Protein AF-A0AA37WGE6-F1 (afdb_monomer)

Organism: NCBI:txid1099794

Mean predicted aligned error: 10.12 Å

Secondary structure (DSSP, 8-state):
--HHHHHHHHHHHHHHSSTTTTTT-EE-SSEEEEEETTEEEEEEEE----TTS-TT--EEEEEEEEEEHHHHHHHHHHH-----EEEEEEGGGTTT--S-PEEEE--SSHHHHHHHHHHHHHHIIIIIHHHHHHHS-HHHHGGGTTSTTB-HHHHHHHHHHHT-HHHHHHHHHHHHHTS-THHHHHHHHHHHHHHTT--HHHHHTTS-TTTSHHHHHHHHHHHHTT---

Nearest PDB structures (foldseek):
  8uej-assembly1_IN  TM=3.419E-01  e=7.875E+00  Caulobacter phage phiCb5

pLDDT: mean 76.41, std 16.58, range [38.44, 97.62]

Foldseek 3Di:
DDLLVLQQVLQVCLCVVACLVVVPWDDDSFWIWDDDPQKIKIWGWDWDDDVPDDPQWRKIWIKIWMFGNLLQVVCCVQPVDNDGTQFMDALQQRQNAADDTDIQGCDNDPVSVVVSSVVSSVSCRPPRVVSCVQRVDLVNSLVSLVGNRGDLLSNLSVCLVVVVVVSNVSNVVVVVVVDDPVLVVLLVVLLVCVVVVHDPVVSVVPDDPDDCVSSVSNVVSCVSSVDND

Radius of gyration: 20.51 Å; Cα contacts (8 Å, |Δi|>4): 318; chains: 1; bounding box: 46×39×55 Å

Structure (mmCIF, N/CA/C/O backbone):
data_AF-A0AA37WGE6-F1
#
_entry.id   AF-A0AA37WGE6-F1
#
loop_
_atom_site.group_PDB
_atom_site.id
_atom_site.type_symbol
_atom_site.label_atom_id
_atom_site.label_alt_id
_atom_site.label_comp_id
_atom_site.label_asym_id
_atom_site.label_entity_id
_atom_site.label_seq_id
_atom_site.pdbx_PDB_ins_code
_atom_site.Cartn_x
_atom_site.Cartn_y
_atom_site.Cartn_z
_atom_site.occupancy
_atom_site.B_iso_or_equiv
_atom_site.auth_seq_id
_atom_site.auth_comp_id
_atom_site.auth_asym_id
_atom_site.auth_atom_id
_atom_site.pdbx_PDB_model_num
ATOM 1 N N . MET A 1 1 ? -4.684 -0.032 31.938 1.00 59.03 1 MET A N 1
ATOM 2 C CA . MET A 1 1 ? -4.499 -1.116 30.942 1.00 59.03 1 MET A CA 1
ATOM 3 C C . MET A 1 1 ? -3.147 -0.938 30.266 1.00 59.03 1 MET A C 1
ATOM 5 O O . MET A 1 1 ? -2.759 0.199 30.017 1.00 59.03 1 MET A O 1
ATOM 9 N N . ASN A 1 2 ? -2.416 -2.016 29.983 1.00 70.69 2 ASN A N 1
ATOM 10 C CA . ASN A 1 2 ? -1.123 -1.920 29.302 1.00 70.69 2 ASN A CA 1
ATOM 11 C C . ASN A 1 2 ? -1.323 -1.455 27.843 1.00 70.69 2 ASN A C 1
ATOM 13 O O . ASN A 1 2 ? -2.162 -2.001 27.127 1.00 70.69 2 ASN A O 1
ATOM 17 N N . LYS A 1 3 ? -0.531 -0.484 27.368 1.00 71.12 3 LYS A N 1
ATOM 18 C CA . LYS A 1 3 ? -0.613 0.064 25.994 1.00 71.12 3 LYS A CA 1
ATOM 19 C C . LYS A 1 3 ? -0.519 -1.032 24.923 1.00 71.12 3 LYS A C 1
ATOM 21 O O . LYS A 1 3 ? -1.214 -0.999 23.908 1.00 71.12 3 LYS A O 1
ATOM 26 N N . LYS A 1 4 ? 0.316 -2.046 25.171 1.00 76.19 4 LYS A N 1
ATOM 27 C CA . LYS A 1 4 ? 0.464 -3.209 24.287 1.00 76.19 4 LYS A CA 1
ATOM 28 C C . LYS A 1 4 ? -0.806 -4.062 24.243 1.00 76.19 4 LYS A C 1
ATOM 30 O O . LYS A 1 4 ? -1.193 -4.498 23.164 1.00 76.19 4 LYS A O 1
ATOM 35 N N . GLU A 1 5 ? -1.452 -4.267 25.388 1.00 79.50 5 GLU A N 1
ATOM 36 C CA . GLU A 1 5 ? -2.698 -5.035 25.493 1.00 79.50 5 GLU A CA 1
ATOM 37 C C . GLU A 1 5 ? -3.855 -4.314 24.805 1.00 79.50 5 GLU A C 1
ATOM 39 O O . GLU A 1 5 ? -4.606 -4.951 24.077 1.00 79.50 5 GLU A O 1
ATOM 44 N N . ILE A 1 6 ? -3.964 -2.988 24.954 1.00 81.19 6 ILE A N 1
ATOM 45 C CA . ILE A 1 6 ? -4.993 -2.187 24.268 1.00 81.19 6 ILE A CA 1
ATOM 46 C C . ILE A 1 6 ? -4.851 -2.309 22.753 1.00 81.19 6 ILE A C 1
ATOM 48 O O . ILE A 1 6 ? -5.844 -2.536 22.061 1.00 81.19 6 ILE A O 1
ATOM 52 N N . ARG A 1 7 ? -3.622 -2.200 22.233 1.00 83.56 7 ARG A N 1
ATOM 53 C CA . ARG A 1 7 ? -3.361 -2.379 20.801 1.00 83.56 7 ARG A CA 1
ATOM 54 C C . ARG A 1 7 ? -3.731 -3.785 20.341 1.00 83.56 7 ARG A C 1
ATOM 56 O O . ARG A 1 7 ? -4.412 -3.930 19.335 1.00 83.56 7 ARG A O 1
ATOM 63 N N . GLU A 1 8 ? -3.276 -4.818 21.048 1.00 87.75 8 GLU A N 1
ATOM 64 C CA . GLU A 1 8 ? -3.571 -6.206 20.674 1.00 87.75 8 GLU A CA 1
ATOM 65 C C . GLU A 1 8 ? -5.082 -6.500 20.742 1.00 87.75 8 GLU A C 1
ATOM 67 O O . GLU A 1 8 ? -5.597 -7.159 19.840 1.00 87.75 8 GLU A O 1
ATOM 72 N N . LYS A 1 9 ? -5.802 -5.942 21.727 1.00 89.19 9 LYS A N 1
ATOM 73 C CA . LYS A 1 9 ? -7.272 -5.991 21.815 1.00 89.19 9 LYS A CA 1
ATOM 74 C C . LYS A 1 9 ? -7.923 -5.304 20.611 1.00 89.19 9 LYS A C 1
ATOM 76 O O . LYS A 1 9 ? -8.770 -5.907 19.964 1.00 89.19 9 LYS A O 1
ATOM 81 N N . ALA A 1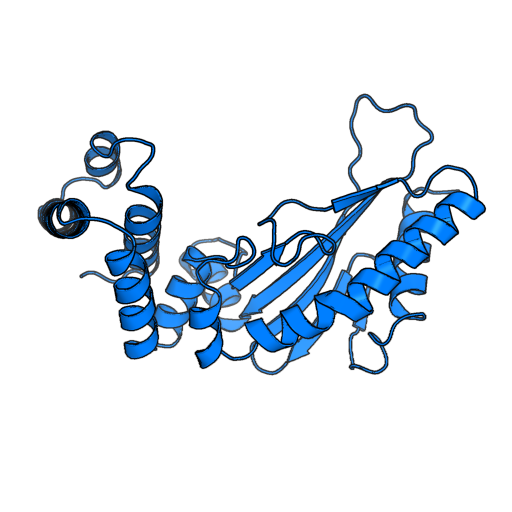 10 ? -7.483 -4.091 20.272 1.00 90.50 10 ALA A N 1
ATOM 82 C CA . ALA A 1 10 ? -8.022 -3.318 19.152 1.00 90.50 10 ALA A CA 1
ATOM 83 C C . ALA A 1 10 ? -7.840 -4.041 17.812 1.00 90.50 10 ALA A C 1
ATOM 85 O O . ALA A 1 10 ? -8.787 -4.165 17.044 1.00 90.50 10 ALA A O 1
ATOM 86 N N . ILE A 1 11 ? -6.637 -4.561 17.546 1.00 93.00 11 ILE A N 1
ATOM 87 C CA . ILE A 1 11 ? -6.341 -5.293 16.306 1.00 93.00 11 ILE A CA 1
ATOM 88 C C . ILE A 1 11 ? -7.208 -6.552 16.196 1.00 93.00 11 ILE A C 1
ATOM 90 O O . ILE A 1 11 ? -7.719 -6.838 15.116 1.00 93.00 11 ILE A O 1
ATOM 94 N N . ARG A 1 12 ? -7.388 -7.297 17.297 1.00 94.19 12 ARG A N 1
ATOM 95 C CA . ARG A 1 12 ? -8.258 -8.481 17.311 1.00 94.19 12 ARG A CA 1
ATOM 96 C C . ARG A 1 12 ? -9.711 -8.125 17.035 1.00 94.19 12 ARG A C 1
ATOM 98 O O . ARG A 1 12 ? -10.282 -8.712 16.132 1.00 94.19 12 ARG A O 1
ATOM 105 N N . GLN A 1 13 ? -10.261 -7.125 17.721 1.00 94.62 13 GLN A N 1
ATOM 106 C CA . GLN A 1 13 ? -11.643 -6.694 17.489 1.00 94.62 13 GLN A CA 1
ATOM 107 C C . GLN A 1 13 ? -11.861 -6.201 16.059 1.00 94.62 13 GLN A C 1
ATOM 109 O O . GLN A 1 13 ? -12.846 -6.563 15.433 1.00 94.62 13 GLN A O 1
ATOM 114 N N . ILE A 1 14 ? -10.922 -5.435 15.495 1.00 95.38 14 ILE A N 1
ATOM 115 C CA . ILE A 1 14 ? -10.989 -5.043 14.080 1.00 95.38 14 ILE A CA 1
ATOM 116 C C . ILE A 1 14 ? -11.015 -6.280 13.179 1.00 95.38 14 ILE A C 1
ATOM 118 O O . ILE A 1 14 ? -11.794 -6.321 12.238 1.00 95.38 14 ILE A O 1
ATOM 122 N N . PHE A 1 15 ? -10.175 -7.280 13.445 1.00 97.00 15 PHE A N 1
ATOM 123 C CA . PHE A 1 15 ? -10.112 -8.494 12.634 1.00 97.00 15 PHE A CA 1
ATOM 124 C C . PHE A 1 15 ? -11.372 -9.366 12.732 1.00 97.00 15 PHE A C 1
ATOM 126 O O . PHE A 1 15 ? -11.807 -9.898 11.717 1.00 97.00 15 PHE A O 1
ATOM 133 N N . GLU A 1 16 ? -11.920 -9.517 13.937 1.00 95.69 16 GLU A N 1
ATOM 134 C CA . GLU A 1 16 ? -13.057 -10.394 14.243 1.00 95.69 16 GLU A CA 1
ATOM 135 C C . GLU A 1 16 ? -14.408 -9.753 13.891 1.00 95.69 16 GLU A C 1
ATOM 137 O O . GLU A 1 16 ? -15.353 -10.458 13.560 1.00 95.69 16 GLU A O 1
ATOM 142 N N . GLU A 1 17 ? -14.509 -8.422 13.948 1.00 96.50 17 GLU A N 1
ATOM 143 C CA . GLU A 1 17 ? -15.763 -7.679 13.747 1.00 96.50 17 GLU A CA 1
ATOM 144 C C . GLU A 1 17 ? -15.833 -6.962 12.383 1.00 96.50 17 GLU A C 1
ATOM 146 O O . GLU A 1 17 ? -16.620 -6.030 12.209 1.00 96.50 17 GLU A O 1
ATOM 151 N N . THR A 1 18 ? -14.989 -7.359 11.429 1.00 96.12 18 THR A N 1
ATOM 152 C CA . THR A 1 18 ? -15.050 -6.949 10.013 1.00 96.12 18 THR A CA 1
ATOM 153 C C . THR A 1 18 ? -15.012 -8.185 9.120 1.00 96.12 18 THR A C 1
ATOM 155 O O . THR A 1 18 ? -14.652 -9.276 9.564 1.00 96.12 18 THR A O 1
ATOM 158 N N . ALA A 1 19 ? -15.269 -8.017 7.827 1.00 95.56 19 ALA A N 1
ATOM 159 C CA . ALA A 1 19 ? -15.200 -9.087 6.837 1.00 95.56 19 ALA A CA 1
ATOM 160 C C . ALA A 1 19 ? -13.759 -9.563 6.532 1.00 95.56 19 ALA A C 1
ATOM 162 O O . ALA A 1 19 ? -13.545 -10.353 5.611 1.00 95.56 19 ALA A O 1
ATOM 163 N N . LEU A 1 20 ? -12.730 -9.104 7.262 1.00 95.88 20 LEU A N 1
ATOM 164 C CA . LEU A 1 20 ? -11.325 -9.460 7.008 1.00 95.88 20 LEU A CA 1
ATOM 165 C C . LEU A 1 20 ? -11.085 -10.972 7.121 1.00 95.88 20 LEU A C 1
ATOM 167 O O . LEU A 1 20 ? -10.427 -11.556 6.256 1.00 95.88 20 LEU A O 1
ATOM 171 N N . GLN A 1 21 ? -11.614 -11.620 8.160 1.00 96.00 21 GLN A N 1
ATOM 172 C CA . GLN A 1 21 ? -11.452 -13.064 8.341 1.00 96.00 21 GLN A CA 1
ATOM 173 C C . GLN A 1 21 ? -12.151 -13.859 7.230 1.00 96.00 21 GLN A C 1
ATOM 175 O O . GLN A 1 21 ? -11.548 -14.768 6.660 1.00 96.00 21 GLN A O 1
ATOM 180 N N . GLU A 1 22 ? -13.386 -13.487 6.893 1.00 96.06 22 GLU A N 1
ATOM 181 C CA . GLU A 1 22 ? -14.187 -14.106 5.827 1.00 96.06 22 GLU A CA 1
ATOM 182 C C . GLU A 1 22 ? -13.500 -13.974 4.463 1.00 96.06 22 GLU A C 1
ATOM 184 O O . GLU A 1 22 ? -13.463 -14.915 3.673 1.00 96.06 22 GLU A O 1
ATOM 189 N N . ASN A 1 23 ? -12.833 -12.842 4.233 1.00 95.06 23 ASN A N 1
ATOM 190 C CA . ASN A 1 23 ? -12.018 -12.600 3.049 1.00 95.06 23 ASN A CA 1
ATOM 191 C C . ASN A 1 23 ? -10.634 -13.270 3.105 1.00 95.06 23 ASN A C 1
ATOM 193 O O . ASN A 1 23 ? -9.802 -13.021 2.231 1.00 95.06 23 ASN A O 1
ATOM 197 N N . GLY A 1 24 ? -10.349 -14.126 4.089 1.00 96.00 24 GLY A N 1
ATOM 198 C CA . GLY A 1 24 ? -9.126 -14.931 4.160 1.00 96.00 24 GLY A CA 1
ATOM 199 C C . GLY A 1 24 ? -7.884 -14.181 4.647 1.00 96.00 24 GLY A C 1
ATOM 200 O O . GLY A 1 24 ? -6.758 -14.632 4.405 1.00 96.00 24 GLY A O 1
ATOM 201 N N . PHE A 1 25 ? -8.046 -13.037 5.317 1.00 97.62 25 PHE A N 1
ATOM 202 C CA . PHE A 1 25 ? -6.932 -12.368 5.985 1.00 97.62 25 PHE A CA 1
ATOM 203 C C . PHE A 1 25 ? -6.503 -13.138 7.238 1.00 97.62 25 PHE A C 1
ATOM 205 O O . PHE A 1 25 ? -7.267 -13.860 7.872 1.00 97.62 25 PHE A O 1
ATOM 212 N N . ARG A 1 26 ? -5.239 -12.960 7.616 1.00 97.44 26 ARG A N 1
ATOM 213 C CA . ARG A 1 26 ? -4.637 -13.492 8.838 1.00 97.44 26 ARG A CA 1
ATOM 214 C C . ARG A 1 26 ? -4.265 -12.347 9.762 1.00 97.44 26 ARG A C 1
ATOM 216 O O . ARG A 1 26 ? -3.733 -11.334 9.312 1.00 97.44 26 ARG A O 1
ATOM 223 N N . CYS A 1 27 ? -4.474 -12.545 11.055 1.00 96.06 27 CYS A N 1
ATOM 224 C CA . CYS A 1 27 ? -4.177 -11.556 12.081 1.00 96.06 27 CYS A CA 1
ATOM 225 C C . CYS A 1 27 ? -2.900 -11.901 12.856 1.00 96.06 27 CYS A C 1
ATOM 227 O O . CYS A 1 27 ? -2.629 -13.056 13.189 1.00 96.06 27 CYS A O 1
ATOM 229 N N . THR A 1 28 ? -2.101 -10.882 13.156 1.00 92.88 28 THR A N 1
ATOM 230 C CA . THR A 1 28 ? -0.955 -10.941 14.067 1.00 92.88 28 THR A CA 1
ATOM 231 C C . THR A 1 28 ? -1.056 -9.815 15.086 1.00 92.88 28 THR A C 1
ATOM 233 O O . THR A 1 28 ? -1.869 -8.906 14.968 1.00 92.88 28 THR A O 1
ATOM 236 N N . LYS A 1 29 ? -0.136 -9.796 16.053 1.00 86.50 29 LYS A N 1
ATOM 237 C CA . LYS A 1 29 ? -0.059 -8.736 17.069 1.00 86.50 29 LYS A CA 1
ATOM 238 C C . LYS A 1 29 ? 0.212 -7.325 16.521 1.00 86.50 29 LYS A C 1
ATOM 240 O O . LYS A 1 29 ? 0.123 -6.366 17.284 1.00 86.50 29 LYS A O 1
ATOM 245 N N . LYS A 1 30 ? 0.643 -7.192 15.260 1.00 87.56 30 LYS A N 1
ATOM 246 C CA . LYS A 1 30 ? 1.055 -5.907 14.657 1.00 87.56 30 LYS A CA 1
ATOM 247 C C . LYS A 1 30 ? 0.427 -5.626 13.292 1.00 87.56 30 LYS A C 1
ATOM 249 O O . LYS A 1 30 ? 0.565 -4.519 12.781 1.00 87.56 30 LYS A O 1
ATOM 254 N N . SER A 1 31 ? -0.202 -6.614 12.670 1.00 92.25 31 SER A N 1
ATOM 255 C CA . SER A 1 31 ? -0.724 -6.484 11.313 1.00 92.25 31 SER A CA 1
ATOM 256 C C . SER A 1 31 ? -1.817 -7.498 11.031 1.00 92.25 31 SER A C 1
ATOM 258 O O . SER A 1 31 ? -1.803 -8.602 11.579 1.00 92.25 31 SER A O 1
ATOM 260 N N . ILE A 1 32 ? -2.707 -7.131 10.118 1.00 96.81 32 ILE A N 1
ATOM 261 C CA . ILE A 1 32 ? -3.645 -8.034 9.456 1.00 96.81 32 ILE A CA 1
ATOM 262 C C . ILE A 1 32 ? -3.229 -8.095 7.988 1.00 96.81 32 ILE A C 1
ATOM 264 O O . ILE A 1 32 ? -2.921 -7.061 7.398 1.00 96.81 32 ILE A O 1
ATOM 268 N N . TYR A 1 33 ? -3.132 -9.282 7.398 1.00 96.81 33 TYR A N 1
ATOM 269 C CA . TYR A 1 33 ? -2.596 -9.423 6.044 1.00 96.81 33 TYR A CA 1
ATOM 270 C C . TYR A 1 33 ? -3.172 -10.615 5.286 1.00 96.81 33 TYR A C 1
ATOM 272 O O . TYR A 1 33 ? -3.543 -11.625 5.878 1.00 96.81 33 TYR A O 1
ATOM 280 N N . LYS A 1 34 ? -3.168 -10.522 3.958 1.00 96.75 34 LYS A N 1
ATOM 281 C CA . LYS A 1 34 ? -3.543 -11.594 3.029 1.00 96.75 34 LYS A CA 1
ATOM 282 C C . LYS A 1 34 ? -2.526 -11.644 1.895 1.00 96.75 34 LYS A C 1
ATOM 284 O O . LYS A 1 34 ? -1.976 -10.615 1.508 1.00 96.75 34 LYS A O 1
ATOM 289 N N . LYS A 1 35 ? -2.250 -12.840 1.382 1.00 95.19 35 LYS A N 1
ATOM 290 C CA . LYS A 1 35 ? -1.504 -13.019 0.130 1.00 95.19 35 LYS A CA 1
ATOM 291 C C . LYS A 1 35 ? -2.486 -13.387 -0.976 1.00 95.19 35 LYS A C 1
ATOM 293 O O . LYS A 1 35 ? -3.327 -14.255 -0.753 1.00 95.19 35 LYS A O 1
ATOM 298 N N . VAL A 1 36 ? -2.374 -12.730 -2.123 1.00 93.75 36 VAL A N 1
ATOM 299 C CA . VAL A 1 36 ? -3.189 -12.959 -3.321 1.00 93.75 36 VAL A CA 1
ATOM 300 C C . VAL A 1 36 ? -2.235 -12.991 -4.509 1.00 93.75 36 VAL A C 1
ATOM 302 O O . VAL A 1 36 ? -1.682 -11.957 -4.871 1.00 93.75 36 VAL A O 1
ATOM 305 N N . GLY A 1 37 ? -1.981 -14.182 -5.058 1.00 92.81 37 GLY A N 1
ATOM 306 C CA . GLY A 1 37 ? -0.913 -14.370 -6.046 1.00 92.81 37 GLY A CA 1
ATOM 307 C C . GLY A 1 37 ? 0.429 -13.838 -5.526 1.00 92.81 37 GLY A C 1
ATOM 308 O O . GLY A 1 37 ? 0.835 -14.158 -4.403 1.00 92.81 37 GLY A O 1
ATOM 309 N N . ASP A 1 38 ? 1.067 -12.973 -6.313 1.00 93.56 38 ASP A N 1
ATOM 310 C CA . ASP A 1 38 ? 2.337 -12.319 -5.974 1.00 93.56 38 ASP A CA 1
ATOM 311 C C . ASP A 1 38 ? 2.189 -11.067 -5.094 1.00 93.56 38 ASP A C 1
ATOM 313 O O . ASP A 1 38 ? 3.184 -10.480 -4.645 1.00 93.56 38 ASP A O 1
ATOM 317 N N . PHE A 1 39 ? 0.954 -10.670 -4.786 1.00 93.88 39 PHE A N 1
ATOM 318 C CA . PHE A 1 39 ? 0.659 -9.508 -3.964 1.00 93.88 39 PHE A CA 1
ATOM 319 C C . PHE A 1 39 ? 0.446 -9.883 -2.500 1.00 93.88 39 PHE A C 1
ATOM 321 O O . PHE A 1 39 ? -0.172 -10.886 -2.132 1.00 93.88 39 PHE A O 1
ATOM 328 N N . LYS A 1 40 ? 0.926 -9.004 -1.628 1.00 95.25 40 LYS A N 1
ATOM 329 C CA . LYS A 1 40 ? 0.627 -8.994 -0.204 1.00 95.25 40 LYS A CA 1
ATOM 330 C C . LYS A 1 40 ? -0.173 -7.743 0.127 1.00 95.25 40 LYS A C 1
ATOM 332 O O . LYS A 1 40 ? 0.308 -6.624 -0.042 1.00 95.25 40 LYS A O 1
ATOM 337 N N . LEU A 1 41 ? -1.362 -7.970 0.666 1.00 95.75 41 LEU A N 1
ATOM 338 C CA . LEU A 1 41 ? -2.275 -6.965 1.194 1.00 95.75 41 LEU A CA 1
ATOM 339 C C . LEU A 1 41 ? -2.054 -6.879 2.694 1.00 95.75 41 LEU A C 1
ATOM 341 O O . LEU A 1 41 ? -1.969 -7.915 3.361 1.00 95.75 41 LEU A O 1
ATOM 345 N N . SER A 1 42 ? -1.939 -5.677 3.246 1.00 94.81 42 SER A N 1
ATOM 346 C CA . SER A 1 42 ? -1.787 -5.532 4.691 1.00 94.81 42 SER A CA 1
ATOM 347 C C . SER A 1 42 ? -2.419 -4.275 5.263 1.00 94.81 42 SER A C 1
ATOM 349 O O . SER A 1 42 ? -2.340 -3.201 4.671 1.00 94.81 42 SER A O 1
ATOM 351 N N . LEU A 1 43 ? -2.991 -4.432 6.453 1.00 93.81 43 LEU A N 1
ATOM 352 C CA . LEU A 1 43 ? -3.260 -3.383 7.423 1.00 93.81 43 LEU A CA 1
ATOM 353 C C . LEU A 1 43 ? -2.166 -3.455 8.487 1.00 93.81 43 LEU A C 1
ATOM 355 O O . LEU A 1 43 ? -2.034 -4.457 9.195 1.00 93.81 43 LEU A O 1
ATOM 359 N N . ASN A 1 44 ? -1.349 -2.413 8.574 1.00 91.00 44 ASN A N 1
ATOM 360 C CA . ASN A 1 44 ? -0.238 -2.336 9.514 1.00 91.00 44 ASN A CA 1
ATOM 361 C C . ASN A 1 44 ? -0.591 -1.392 10.660 1.00 91.00 44 ASN A C 1
ATOM 363 O O . ASN A 1 44 ? -1.089 -0.290 10.421 1.00 91.00 44 ASN A O 1
ATOM 367 N N . PHE A 1 45 ? -0.298 -1.835 11.884 1.00 87.69 45 PHE A N 1
ATOM 368 C CA . PHE A 1 45 ? -0.628 -1.114 13.104 1.00 87.69 45 PHE A CA 1
ATOM 369 C C . PHE A 1 45 ? 0.641 -0.638 13.811 1.00 87.69 45 PHE A C 1
ATOM 371 O O . PHE A 1 45 ? 1.442 -1.438 14.308 1.00 87.69 45 PHE A O 1
ATOM 378 N N . GLY A 1 46 ? 0.818 0.678 13.843 1.00 79.69 46 GLY A N 1
ATOM 379 C CA . GLY A 1 46 ? 1.876 1.355 14.582 1.00 79.69 46 GLY A CA 1
ATOM 380 C C . GLY A 1 46 ? 1.419 1.779 15.977 1.00 79.69 46 GLY A C 1
ATOM 381 O O . GLY A 1 46 ? 0.240 1.720 16.334 1.00 79.69 46 GLY A O 1
ATOM 382 N N . SER A 1 47 ? 2.384 2.204 16.782 1.00 65.31 47 SER A N 1
ATOM 383 C CA . SER A 1 47 ? 2.138 2.898 18.043 1.00 65.31 47 SER A CA 1
ATOM 384 C C . SER A 1 47 ? 3.107 4.070 18.118 1.00 65.31 47 SER A C 1
ATOM 386 O O . SER A 1 47 ? 4.302 3.845 18.311 1.00 65.31 47 SER A O 1
ATOM 388 N N . ALA A 1 48 ? 2.610 5.297 17.971 1.00 51.25 48 ALA A N 1
ATOM 389 C CA . ALA A 1 48 ? 3.416 6.494 18.176 1.00 51.25 48 ALA A CA 1
ATOM 390 C C . ALA A 1 48 ? 3.481 6.845 19.667 1.00 51.25 48 ALA A C 1
ATOM 392 O O . ALA A 1 48 ? 2.480 7.226 20.282 1.00 51.25 48 ALA A O 1
ATOM 393 N N . ILE A 1 49 ? 4.681 6.749 20.238 1.00 47.59 49 ILE A N 1
ATOM 394 C CA . ILE A 1 49 ? 5.026 7.369 21.518 1.00 47.59 49 ILE A CA 1
ATOM 395 C C . ILE A 1 49 ? 5.638 8.725 21.165 1.00 47.59 49 ILE A C 1
ATOM 397 O O . ILE A 1 49 ? 6.777 8.784 20.713 1.00 47.59 49 ILE A O 1
ATOM 401 N N . SER A 1 50 ? 4.883 9.814 21.320 1.00 39.91 50 SER A N 1
ATOM 402 C CA . SER A 1 50 ? 5.505 11.142 21.315 1.00 39.91 50 SER A CA 1
ATOM 403 C C . SER A 1 50 ? 6.187 11.349 22.675 1.00 39.91 50 SER A C 1
ATOM 405 O O . SER A 1 50 ? 5.518 11.138 23.690 1.00 39.91 50 SER A O 1
ATOM 407 N N . PRO A 1 51 ? 7.469 11.758 22.724 1.00 38.44 51 PRO A N 1
ATOM 408 C CA . PRO A 1 51 ? 8.204 11.993 23.972 1.00 38.44 51 PRO A CA 1
ATOM 409 C C . PRO A 1 51 ? 7.567 13.046 24.891 1.00 38.44 51 PRO A C 1
ATOM 411 O O . PRO A 1 51 ? 7.795 13.019 26.092 1.00 38.44 51 PRO A O 1
ATOM 414 N N . ASN A 1 52 ? 6.739 13.941 24.338 1.00 43.78 52 ASN A N 1
ATOM 415 C CA . ASN A 1 52 ? 6.141 15.077 25.050 1.00 43.78 52 ASN A CA 1
ATOM 416 C C . ASN A 1 52 ? 4.655 14.866 25.407 1.00 43.78 52 ASN A C 1
ATOM 418 O O . ASN A 1 52 ? 3.924 15.838 25.596 1.00 43.78 52 ASN A O 1
ATOM 422 N N . ARG A 1 53 ? 4.151 13.624 25.426 1.00 50.84 53 ARG A N 1
ATOM 423 C CA . ARG A 1 53 ? 2.727 13.346 25.695 1.00 50.84 53 ARG A CA 1
ATOM 424 C C . ARG A 1 53 ? 2.455 13.074 27.174 1.00 50.84 53 ARG A C 1
ATOM 426 O O . ARG A 1 53 ? 3.141 12.262 27.783 1.00 50.84 53 ARG A O 1
ATOM 433 N N . LEU A 1 54 ? 1.378 13.684 27.686 1.00 53.28 54 LEU A N 1
ATOM 434 C CA . LEU A 1 54 ? 0.710 13.300 28.936 1.00 53.28 54 LEU A CA 1
ATOM 435 C C . LEU A 1 54 ? 0.530 11.771 28.963 1.00 53.28 54 LEU A C 1
ATOM 437 O O . LEU A 1 54 ? 0.066 11.185 27.982 1.00 53.28 54 LEU A O 1
ATOM 441 N N . GLU A 1 55 ? 0.938 11.129 30.057 1.00 53.62 55 GLU A N 1
ATOM 442 C CA . GLU A 1 55 ? 1.279 9.698 30.130 1.00 53.62 55 GLU A CA 1
ATOM 443 C C . GLU A 1 55 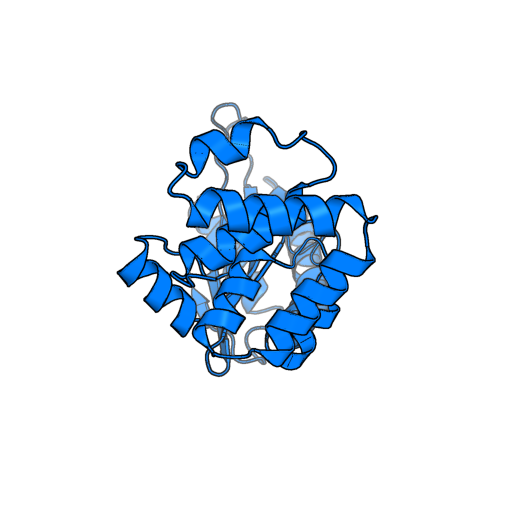? 0.139 8.707 29.794 1.00 53.62 55 GLU A C 1
ATOM 445 O O . GLU A 1 55 ? 0.390 7.513 29.586 1.00 53.62 55 GLU A O 1
ATOM 450 N N . GLU A 1 56 ? -1.094 9.180 29.626 1.00 56.66 56 GLU A N 1
ATOM 451 C CA . GLU A 1 56 ? -2.312 8.364 29.683 1.00 56.66 56 GLU A CA 1
ATOM 452 C C . GLU A 1 56 ? -2.966 8.042 28.328 1.00 56.66 56 GLU A C 1
ATOM 454 O O . GLU A 1 56 ? -3.898 7.244 28.268 1.00 56.66 56 GLU A O 1
ATOM 459 N N . VAL A 1 57 ? -2.493 8.612 27.219 1.00 63.28 57 VAL A N 1
ATOM 460 C CA . VAL A 1 57 ? -3.227 8.534 25.946 1.00 63.28 57 VAL A CA 1
ATOM 461 C C . VAL A 1 57 ? -2.763 7.356 25.068 1.00 63.28 57 VAL A C 1
ATOM 463 O O . VAL A 1 57 ? -1.570 7.205 24.779 1.00 63.28 57 VAL A O 1
ATOM 466 N N . ASN A 1 58 ? -3.706 6.509 24.633 1.00 73.81 58 ASN A N 1
ATOM 467 C CA . ASN A 1 58 ? -3.448 5.325 23.803 1.00 73.81 58 ASN A CA 1
ATOM 468 C C . ASN A 1 58 ? -3.633 5.646 22.320 1.00 73.81 58 ASN A C 1
ATOM 470 O O . ASN A 1 58 ? -4.757 5.820 21.863 1.00 73.81 58 ASN A O 1
ATOM 474 N N . TYR A 1 59 ? -2.544 5.653 21.552 1.00 78.81 59 TYR A N 1
ATOM 475 C CA . TYR A 1 59 ? -2.599 5.924 20.117 1.00 78.81 59 TYR A CA 1
ATOM 476 C C . TYR A 1 59 ? -2.407 4.665 19.283 1.00 78.81 59 TYR A C 1
ATOM 478 O O . TYR A 1 59 ? -1.452 3.909 19.483 1.00 78.81 59 TYR A O 1
ATOM 486 N N . LEU A 1 60 ? -3.293 4.491 18.307 1.00 85.06 60 LEU A N 1
ATOM 487 C CA . LEU A 1 60 ? -3.218 3.449 17.297 1.00 85.06 60 LEU A CA 1
ATOM 488 C C . LEU A 1 60 ? -2.995 4.082 15.927 1.00 85.06 60 LEU A C 1
ATOM 490 O O . LEU A 1 60 ? -3.845 4.818 15.436 1.00 85.06 60 LEU A O 1
ATOM 494 N N . GLU A 1 61 ? -1.864 3.780 15.302 1.00 87.00 61 GLU A N 1
ATOM 495 C CA . GLU A 1 61 ? -1.603 4.189 13.923 1.00 87.00 61 GLU A CA 1
ATOM 496 C C . GLU A 1 61 ? -2.051 3.090 12.967 1.00 87.00 61 GLU A C 1
ATOM 498 O O . GLU A 1 61 ? -1.664 1.940 13.161 1.00 87.00 61 GLU A O 1
ATOM 503 N N . VAL A 1 62 ? -2.826 3.418 11.931 1.00 89.19 62 VAL A N 1
ATOM 504 C CA . VAL A 1 62 ? -3.344 2.427 10.973 1.00 89.19 62 VAL A CA 1
ATOM 505 C C . VAL A 1 62 ? -3.023 2.834 9.538 1.00 89.19 62 VAL A C 1
ATOM 507 O O . VAL A 1 62 ? -3.188 3.991 9.144 1.00 89.19 62 VAL A O 1
ATOM 510 N N . ARG A 1 63 ? -2.568 1.868 8.736 1.00 90.00 63 ARG A N 1
ATOM 511 C CA . ARG A 1 63 ? -2.247 2.062 7.317 1.00 90.00 63 ARG A CA 1
ATOM 512 C C . ARG A 1 63 ? -2.576 0.826 6.496 1.00 90.00 63 ARG A C 1
ATOM 514 O O . ARG A 1 63 ? -2.171 -0.271 6.879 1.00 90.00 63 ARG A O 1
ATOM 521 N N . ALA A 1 64 ? -3.210 1.022 5.344 1.00 91.81 64 ALA A N 1
ATOM 522 C CA . ALA A 1 64 ? -3.355 -0.015 4.332 1.00 91.81 64 ALA A CA 1
ATOM 523 C C . ALA A 1 64 ? -2.209 0.066 3.319 1.00 91.81 64 ALA A C 1
ATOM 525 O O . ALA A 1 64 ? -1.729 1.150 2.973 1.00 91.81 64 ALA A O 1
ATOM 526 N N . SER A 1 65 ? -1.749 -1.088 2.851 1.00 92.06 65 SER A N 1
ATOM 527 C CA . SER A 1 65 ? -0.743 -1.170 1.802 1.00 92.06 65 SER A CA 1
ATOM 528 C C . SER A 1 65 ? -0.863 -2.443 0.973 1.00 92.06 65 SER A C 1
ATOM 530 O O . SER A 1 65 ? -1.264 -3.497 1.476 1.00 92.06 65 SER A O 1
ATOM 532 N N . VAL A 1 66 ? -0.468 -2.320 -0.292 1.00 92.88 66 VAL A N 1
ATOM 533 C CA . VAL A 1 66 ? -0.315 -3.411 -1.256 1.00 92.88 66 VAL A CA 1
ATOM 534 C C . VAL A 1 66 ? 1.141 -3.455 -1.689 1.00 92.88 66 VAL A C 1
ATOM 536 O O . VAL A 1 66 ? 1.719 -2.428 -2.050 1.00 92.88 66 VAL A O 1
ATOM 539 N N . SER A 1 67 ? 1.754 -4.633 -1.636 1.00 92.69 67 SER A N 1
ATOM 540 C CA . SER A 1 67 ? 3.136 -4.833 -2.073 1.00 92.69 67 SER A CA 1
ATOM 541 C C . SER A 1 67 ? 3.294 -6.072 -2.930 1.00 92.69 67 SER A C 1
ATOM 543 O O . SER A 1 67 ? 2.717 -7.104 -2.600 1.00 92.69 67 SER A O 1
ATOM 545 N N . HIS A 1 68 ? 4.140 -5.996 -3.953 1.00 93.81 68 HIS A N 1
ATOM 546 C CA . HIS A 1 68 ? 4.513 -7.152 -4.761 1.00 93.81 68 HIS A CA 1
ATOM 547 C C . HIS A 1 68 ? 5.724 -7.853 -4.143 1.00 93.81 68 HIS A C 1
ATOM 549 O O . HIS A 1 68 ? 6.789 -7.254 -3.952 1.00 93.81 68 HIS A O 1
ATOM 555 N N . GLU A 1 69 ? 5.566 -9.122 -3.773 1.00 92.12 69 GLU A N 1
ATOM 556 C CA . GLU A 1 69 ? 6.568 -9.846 -2.986 1.00 92.12 69 GLU A CA 1
ATOM 557 C C . GLU A 1 69 ? 7.823 -10.173 -3.806 1.00 92.12 69 GLU A C 1
ATOM 559 O O . GLU A 1 69 ? 8.925 -10.109 -3.259 1.00 92.12 69 GLU A O 1
ATOM 564 N N . GLY A 1 70 ? 7.683 -10.462 -5.107 1.00 91.19 70 GLY A N 1
ATOM 565 C CA . GLY A 1 70 ? 8.821 -10.678 -6.010 1.00 91.19 70 GLY A CA 1
ATOM 566 C C . GLY A 1 70 ? 9.698 -9.432 -6.134 1.00 91.19 70 GLY A C 1
ATOM 567 O O . GLY A 1 70 ? 10.904 -9.489 -5.892 1.00 91.19 70 GLY A O 1
ATOM 568 N N . LEU A 1 71 ? 9.064 -8.277 -6.359 1.00 90.25 71 LEU A N 1
ATOM 569 C CA . LEU A 1 71 ? 9.753 -6.988 -6.434 1.00 90.25 71 LEU A CA 1
ATOM 570 C C . LEU A 1 71 ? 10.442 -6.659 -5.105 1.00 90.25 71 LEU A C 1
ATOM 572 O O . LEU A 1 71 ? 11.599 -6.250 -5.075 1.00 90.25 71 LEU A O 1
ATOM 576 N N . ARG A 1 72 ? 9.749 -6.865 -3.981 1.00 90.25 72 ARG A N 1
ATOM 577 C CA . ARG A 1 72 ? 10.314 -6.624 -2.649 1.00 90.25 72 ARG A CA 1
ATOM 578 C C . ARG A 1 72 ? 11.563 -7.472 -2.387 1.00 90.25 72 ARG A C 1
ATOM 580 O O . ARG A 1 72 ? 12.511 -6.966 -1.789 1.00 90.25 72 ARG A O 1
ATOM 587 N N . LYS A 1 73 ? 11.571 -8.747 -2.794 1.00 90.12 73 LYS A N 1
ATOM 588 C CA . LYS A 1 73 ? 12.756 -9.620 -2.687 1.00 90.12 73 LYS A CA 1
ATOM 589 C C . LYS A 1 73 ? 13.894 -9.103 -3.561 1.00 90.12 73 LYS A C 1
ATOM 591 O O . LYS A 1 73 ? 14.977 -8.863 -3.035 1.00 90.12 73 LYS A O 1
ATOM 596 N N . TYR A 1 74 ? 13.606 -8.817 -4.831 1.00 88.31 74 TYR A N 1
ATOM 597 C CA . TYR A 1 74 ? 14.573 -8.255 -5.772 1.00 88.31 74 TYR A CA 1
ATOM 598 C C . TYR A 1 74 ? 15.218 -6.972 -5.230 1.00 88.31 74 TYR A C 1
ATOM 600 O O . TYR A 1 74 ? 16.442 -6.862 -5.188 1.00 88.31 74 TYR A O 1
ATOM 608 N N . LYS A 1 75 ? 14.418 -6.027 -4.718 1.00 84.69 75 LYS A N 1
ATOM 609 C CA . LYS A 1 75 ? 14.930 -4.771 -4.150 1.00 84.69 75 LYS A CA 1
ATOM 610 C C . LYS A 1 75 ? 15.745 -4.970 -2.875 1.00 84.69 75 LYS A C 1
ATOM 612 O O . LYS A 1 75 ? 16.710 -4.240 -2.633 1.00 84.69 75 LYS A O 1
ATOM 617 N N . LYS A 1 76 ? 15.387 -5.961 -2.058 1.00 87.56 76 LYS A N 1
ATOM 618 C CA . LYS A 1 76 ? 16.149 -6.307 -0.856 1.00 87.56 76 LYS A CA 1
ATOM 619 C C . LYS A 1 76 ? 17.529 -6.855 -1.215 1.00 87.56 76 LYS A C 1
ATOM 621 O O . LYS A 1 76 ? 18.496 -6.506 -0.545 1.00 87.56 76 LYS A O 1
ATOM 626 N N . GLU A 1 77 ? 17.605 -7.692 -2.240 1.00 86.44 77 GLU A N 1
ATOM 627 C CA .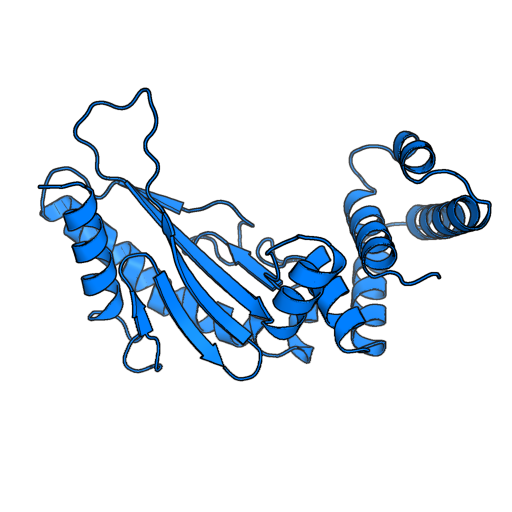 GLU A 1 77 ? 18.841 -8.338 -2.688 1.00 86.44 77 GLU A CA 1
ATOM 628 C C . GLU A 1 77 ? 19.760 -7.360 -3.428 1.00 86.44 77 GLU A C 1
ATOM 630 O O . GLU A 1 77 ? 20.939 -7.270 -3.094 1.00 86.44 77 GLU A O 1
ATOM 635 N N . ASN A 1 78 ? 19.214 -6.567 -4.353 1.00 82.06 78 ASN A N 1
ATOM 636 C CA . ASN A 1 78 ? 20.009 -5.711 -5.240 1.00 82.06 78 ASN A CA 1
ATOM 637 C C . ASN A 1 78 ? 20.266 -4.305 -4.676 1.00 82.06 78 ASN A C 1
ATOM 639 O O . ASN A 1 78 ? 21.324 -3.734 -4.918 1.00 82.06 78 ASN A O 1
ATOM 643 N N . PHE A 1 79 ? 19.345 -3.754 -3.874 1.00 76.75 79 PHE A N 1
ATOM 644 C CA . PHE A 1 79 ? 19.432 -2.361 -3.395 1.00 76.75 79 PHE A CA 1
ATOM 645 C C . PHE A 1 79 ? 19.471 -2.227 -1.873 1.00 76.75 79 PHE A C 1
ATOM 647 O O . PHE A 1 79 ? 19.497 -1.113 -1.355 1.00 76.75 79 PHE A O 1
ATOM 654 N N . LYS A 1 80 ? 19.427 -3.341 -1.127 1.00 79.00 80 LYS A N 1
ATOM 655 C CA . LYS A 1 80 ? 19.291 -3.348 0.345 1.00 79.00 80 LYS A CA 1
ATOM 656 C C . LYS A 1 80 ? 18.068 -2.553 0.838 1.00 79.00 80 LYS A C 1
ATOM 658 O O . LYS A 1 80 ? 18.018 -2.124 1.990 1.00 79.00 80 LYS A O 1
ATOM 663 N N . GLN A 1 81 ? 17.053 -2.390 -0.013 1.00 76.44 81 GLN A N 1
ATOM 664 C CA . GLN A 1 81 ? 15.806 -1.696 0.301 1.00 76.44 81 GLN A CA 1
ATOM 665 C C . GLN A 1 81 ? 14.695 -2.716 0.562 1.00 76.44 81 GLN A C 1
ATOM 667 O O . GLN A 1 81 ? 14.385 -3.548 -0.281 1.00 76.44 81 GLN A O 1
ATOM 672 N N . ASN A 1 82 ? 14.049 -2.644 1.727 1.00 69.69 82 ASN A N 1
ATOM 673 C CA . ASN A 1 82 ? 12.933 -3.532 2.087 1.00 69.69 82 ASN A CA 1
ATOM 674 C C . ASN A 1 82 ? 11.574 -2.855 1.837 1.00 69.69 82 ASN A C 1
ATOM 676 O O . ASN A 1 82 ? 10.692 -2.869 2.698 1.00 69.69 82 ASN A O 1
ATOM 680 N N . ASN A 1 83 ? 11.422 -2.218 0.675 1.00 68.31 83 ASN A N 1
ATOM 681 C CA . ASN A 1 83 ? 10.167 -1.627 0.221 1.00 68.31 83 ASN A CA 1
ATOM 682 C C . ASN A 1 83 ? 9.762 -2.247 -1.128 1.00 68.31 83 ASN A C 1
ATOM 684 O O . ASN A 1 83 ? 10.598 -2.596 -1.950 1.00 68.31 83 ASN A O 1
ATOM 688 N N . GLY A 1 84 ? 8.464 -2.445 -1.325 1.00 63.06 84 GLY A N 1
ATOM 689 C CA . GLY A 1 84 ? 7.882 -2.953 -2.573 1.00 63.06 84 GLY A CA 1
ATOM 690 C C . GLY A 1 84 ? 6.414 -2.561 -2.673 1.00 63.06 84 GLY A C 1
ATOM 691 O O . GLY A 1 84 ? 5.609 -3.317 -3.203 1.00 63.06 84 GLY A O 1
ATOM 692 N N . TYR A 1 85 ? 6.059 -1.441 -2.034 1.00 77.88 85 TYR A N 1
ATOM 693 C CA . TYR A 1 85 ? 4.684 -0.982 -1.909 1.00 77.88 85 TYR A CA 1
ATOM 694 C C . TYR A 1 85 ? 4.275 -0.256 -3.178 1.00 77.88 85 TYR A C 1
ATOM 696 O O . TYR A 1 85 ? 4.849 0.777 -3.489 1.00 77.88 85 TYR A O 1
ATOM 704 N N . ILE A 1 86 ? 3.278 -0.791 -3.863 1.00 82.56 86 ILE A N 1
ATOM 705 C CA . ILE A 1 86 ? 2.724 -0.243 -5.106 1.00 82.56 86 ILE A CA 1
ATOM 706 C C . ILE A 1 86 ? 1.591 0.731 -4.776 1.00 82.56 86 ILE A C 1
ATOM 708 O O . ILE A 1 86 ? 1.466 1.788 -5.384 1.00 82.56 86 ILE A O 1
ATOM 712 N N . GLY A 1 87 ? 0.830 0.416 -3.727 1.00 83.69 87 GLY A N 1
ATOM 713 C CA . GLY A 1 87 ? -0.134 1.320 -3.122 1.00 83.69 87 GLY A CA 1
ATOM 714 C C . GLY A 1 87 ? 0.051 1.380 -1.609 1.00 83.69 87 GLY A C 1
ATOM 715 O O . GLY A 1 87 ? 0.349 0.365 -0.965 1.00 83.69 87 GLY A O 1
ATOM 716 N N . GLY A 1 88 ? -0.178 2.540 -0.996 1.00 85.31 88 GLY A N 1
ATOM 717 C CA . GLY A 1 88 ? -0.382 2.573 0.449 1.00 85.31 88 GLY A CA 1
ATOM 718 C C . GLY A 1 88 ? -0.559 3.947 1.074 1.00 85.31 88 GLY A C 1
ATOM 719 O O . GLY A 1 88 ? 0.311 4.809 0.961 1.00 85.31 88 GLY A O 1
ATOM 720 N N . ALA A 1 89 ? -1.610 4.075 1.876 1.00 82.00 89 ALA A N 1
ATOM 721 C CA . ALA A 1 89 ? -2.038 5.315 2.511 1.00 82.00 89 ALA A CA 1
ATOM 722 C C . ALA A 1 89 ? -2.722 5.055 3.864 1.00 82.00 89 ALA A C 1
ATOM 724 O O . ALA A 1 89 ? -3.028 3.911 4.229 1.00 82.00 89 ALA A O 1
ATOM 725 N N . ALA A 1 90 ? -2.951 6.123 4.629 1.00 84.38 90 ALA A N 1
ATOM 726 C CA . ALA A 1 90 ? -3.857 6.096 5.775 1.00 84.38 90 ALA A CA 1
ATOM 727 C C . ALA A 1 90 ? -5.227 5.533 5.371 1.00 84.38 90 ALA A C 1
ATOM 729 O O . ALA A 1 90 ? -5.773 5.934 4.345 1.00 84.38 90 ALA A O 1
ATOM 730 N N . ILE A 1 91 ? -5.813 4.667 6.206 1.00 87.88 91 ILE A N 1
ATOM 731 C CA . ILE A 1 91 ? -7.071 3.984 5.859 1.00 87.88 91 ILE A CA 1
ATOM 732 C C . ILE A 1 91 ? -8.219 4.962 5.560 1.00 87.88 91 ILE A C 1
ATOM 734 O O . ILE A 1 91 ? -8.942 4.762 4.597 1.00 87.88 91 ILE A O 1
ATOM 738 N N . ALA A 1 92 ? -8.342 6.066 6.308 1.00 81.06 92 ALA A N 1
ATOM 739 C CA . ALA A 1 92 ? -9.428 7.039 6.127 1.00 81.06 92 ALA A CA 1
ATOM 740 C C . ALA A 1 92 ? -9.256 7.954 4.903 1.00 81.06 92 ALA A C 1
ATOM 742 O O . ALA A 1 92 ? -10.174 8.685 4.547 1.00 81.06 92 ALA A O 1
ATOM 743 N N . ASN A 1 93 ? -8.073 7.950 4.284 1.00 75.19 93 ASN A N 1
ATOM 744 C CA . ASN A 1 93 ? -7.724 8.823 3.165 1.00 75.19 93 ASN A CA 1
ATOM 745 C C . ASN A 1 93 ? -7.051 8.036 2.038 1.00 75.19 93 ASN A C 1
ATOM 747 O O . ASN A 1 93 ? -6.182 8.569 1.347 1.00 75.19 93 ASN A O 1
ATOM 751 N N . LEU A 1 94 ? -7.477 6.787 1.825 1.00 75.75 94 LEU A N 1
ATOM 752 C CA . LEU A 1 94 ? -6.855 5.872 0.870 1.00 75.75 94 LEU A CA 1
ATOM 753 C C . LEU A 1 94 ? -6.736 6.421 -0.548 1.00 75.75 94 LEU A C 1
ATOM 755 O O . LEU A 1 94 ? -5.828 6.022 -1.247 1.00 75.75 94 LEU A O 1
ATOM 759 N N . PHE A 1 95 ? -7.589 7.354 -0.965 1.00 73.94 95 PHE A N 1
ATOM 760 C CA . PHE A 1 95 ? -7.536 7.964 -2.301 1.00 73.94 95 PHE A CA 1
ATOM 761 C C . PHE A 1 95 ? -7.227 9.463 -2.284 1.00 73.94 95 PHE A C 1
ATOM 763 O O . PHE A 1 95 ? -7.293 10.117 -3.324 1.00 73.94 95 PHE A O 1
ATOM 770 N N . LYS A 1 96 ? -6.946 10.022 -1.103 1.00 66.69 96 LYS A N 1
ATOM 771 C CA . LYS A 1 96 ? -6.807 11.470 -0.872 1.00 66.69 96 LYS A CA 1
ATOM 772 C C . LYS A 1 96 ? -5.468 11.860 -0.249 1.00 66.69 96 LYS A C 1
ATOM 774 O O . LYS A 1 96 ? -5.110 13.029 -0.291 1.00 66.69 96 LYS A O 1
ATOM 779 N N . ALA A 1 97 ? -4.731 10.907 0.317 1.00 57.00 97 ALA A N 1
ATOM 780 C CA . ALA A 1 97 ? -3.407 11.121 0.886 1.00 57.00 97 ALA A CA 1
ATOM 781 C C . ALA A 1 97 ? -2.476 9.961 0.516 1.00 57.00 97 ALA A C 1
ATOM 783 O O . ALA A 1 97 ? -2.929 8.835 0.323 1.00 57.00 97 ALA A O 1
ATOM 784 N N . GLY A 1 98 ? -1.180 10.244 0.395 1.00 54.56 98 GLY A N 1
ATOM 785 C CA . GLY A 1 98 ? -0.152 9.213 0.280 1.00 54.56 98 GLY A CA 1
ATOM 786 C C . GLY A 1 98 ? 0.242 8.647 1.647 1.00 54.56 98 GLY A C 1
ATOM 787 O O . GLY A 1 98 ? -0.524 8.752 2.606 1.00 54.56 98 GLY A O 1
ATOM 788 N N . PRO A 1 99 ? 1.438 8.055 1.782 1.00 56.16 99 PRO A N 1
ATOM 789 C CA . PRO A 1 99 ? 2.014 7.713 3.082 1.00 56.16 99 PRO A CA 1
ATOM 790 C C . PRO A 1 99 ? 2.133 8.983 3.951 1.00 56.16 99 PRO A C 1
ATOM 792 O O . PRO A 1 99 ? 3.019 9.799 3.714 1.00 56.16 99 PRO A O 1
ATOM 795 N N . PRO A 1 100 ? 1.231 9.200 4.922 1.00 57.78 100 PRO A N 1
ATOM 796 C CA . PRO A 1 100 ? 1.539 8.862 6.311 1.00 57.78 100 PRO A CA 1
ATOM 797 C C . PRO A 1 100 ? 0.376 8.135 7.013 1.00 57.78 100 PRO A C 1
ATOM 799 O O . PRO A 1 100 ? -0.735 8.034 6.502 1.00 57.78 100 PRO A O 1
ATOM 802 N N . TRP A 1 101 ? 0.656 7.540 8.170 1.00 69.81 101 TRP A N 1
ATOM 803 C CA . TRP A 1 101 ? -0.309 6.791 8.983 1.00 69.81 101 TRP A CA 1
ATOM 804 C C . TRP A 1 101 ? -1.443 7.692 9.485 1.00 69.81 101 TRP A C 1
ATOM 806 O O . TRP A 1 101 ? -1.214 8.871 9.747 1.00 69.81 101 TRP A O 1
ATOM 816 N N . ILE A 1 102 ? -2.640 7.136 9.707 1.00 76.75 102 ILE A N 1
ATOM 817 C CA . ILE A 1 102 ? -3.658 7.829 10.509 1.00 76.75 102 ILE A CA 1
ATOM 818 C C . ILE A 1 102 ? -3.548 7.390 11.966 1.00 76.75 102 ILE A C 1
ATOM 820 O O . ILE A 1 102 ? -3.525 6.196 12.253 1.00 76.75 102 ILE A O 1
ATOM 824 N N . SER A 1 103 ? -3.463 8.362 12.873 1.00 81.56 103 SER A N 1
ATOM 825 C CA . SER A 1 103 ? -3.444 8.135 14.317 1.00 81.56 103 SER A CA 1
ATOM 826 C C . SER A 1 103 ? -4.849 8.257 14.894 1.00 81.56 103 SER A C 1
ATOM 828 O O . SER A 1 103 ? -5.475 9.307 14.779 1.00 81.56 103 SER A O 1
ATOM 830 N N . TYR A 1 104 ? -5.306 7.214 15.575 1.00 79.75 104 TYR A N 1
ATOM 831 C CA . TYR A 1 104 ? -6.524 7.228 16.374 1.00 79.75 104 TYR A CA 1
ATOM 832 C C . TYR A 1 104 ? -6.153 7.277 17.849 1.00 79.75 104 TYR A C 1
ATOM 834 O O . TYR A 1 104 ? -5.443 6.399 18.342 1.00 79.75 104 TYR A O 1
ATOM 842 N N . ASP A 1 105 ? -6.636 8.300 18.549 1.00 80.12 105 ASP A N 1
ATOM 843 C CA . ASP A 1 105 ? -6.641 8.307 20.007 1.00 80.12 105 ASP A CA 1
ATOM 844 C C . ASP A 1 105 ? -7.777 7.402 20.489 1.00 80.12 105 ASP A C 1
ATOM 846 O O . ASP A 1 105 ? -8.953 7.745 20.373 1.00 80.12 105 ASP A O 1
ATOM 850 N N . LEU A 1 106 ? -7.424 6.225 20.998 1.00 78.38 106 LEU A N 1
ATOM 851 C CA . LEU A 1 106 ? -8.378 5.268 21.550 1.00 78.38 106 LEU A CA 1
ATOM 852 C C . LEU A 1 106 ? -8.947 5.729 22.909 1.00 78.38 106 LEU A C 1
ATOM 854 O O . LEU A 1 106 ? -9.867 5.107 23.440 1.00 78.38 106 LEU A O 1
ATOM 858 N N . GLY A 1 107 ? -8.426 6.825 23.463 1.00 68.75 107 GLY A N 1
ATOM 859 C CA . GLY A 1 107 ? -8.830 7.414 24.727 1.00 68.75 107 GLY A CA 1
ATOM 860 C C . GLY A 1 107 ? -8.423 6.583 25.945 1.00 68.75 107 GLY A C 1
ATOM 861 O O . GLY A 1 107 ? -7.723 5.568 25.863 1.00 68.75 107 GLY A O 1
ATOM 862 N N . ILE A 1 108 ? -8.872 7.054 27.110 1.00 67.12 108 ILE A N 1
ATOM 863 C CA . ILE A 1 108 ? -8.689 6.387 28.411 1.00 67.12 108 ILE A CA 1
ATOM 864 C C . ILE A 1 108 ? -9.952 5.588 28.794 1.00 67.12 108 ILE A C 1
ATOM 866 O O . ILE A 1 108 ? -9.872 4.625 29.554 1.00 67.12 108 ILE A O 1
ATOM 870 N N . ARG A 1 109 ? -11.126 5.965 28.260 1.00 72.06 109 ARG A N 1
ATOM 871 C CA . ARG A 1 109 ? -12.436 5.371 28.583 1.00 72.06 109 ARG A CA 1
ATOM 872 C C . ARG A 1 109 ? -12.877 4.350 27.527 1.00 72.06 109 ARG A C 1
ATOM 874 O O . ARG A 1 109 ? -12.566 4.488 26.348 1.00 72.06 109 ARG A O 1
ATOM 881 N N . GLU A 1 110 ? -13.683 3.370 27.934 1.00 77.00 110 GLU A N 1
ATOM 882 C CA . GLU A 1 110 ? -14.183 2.314 27.036 1.00 77.00 110 GLU A CA 1
ATOM 883 C C . GLU A 1 110 ? -15.135 2.845 25.946 1.00 77.00 110 GLU A C 1
ATOM 885 O O . GLU A 1 110 ? -15.100 2.382 24.809 1.00 77.00 110 GLU A O 1
ATOM 890 N N . ASN A 1 111 ? -15.917 3.889 26.237 1.00 80.62 111 ASN A N 1
ATOM 891 C CA . ASN A 1 111 ? -16.820 4.488 25.246 1.00 80.62 111 ASN A CA 1
ATOM 892 C C . ASN A 1 111 ? -16.060 5.122 24.067 1.00 80.62 111 ASN A C 1
ATOM 894 O O . ASN A 1 111 ? -16.406 4.880 22.914 1.00 80.62 111 ASN A O 1
ATOM 898 N N . THR A 1 112 ? -15.000 5.892 24.344 1.00 80.81 112 THR A N 1
ATOM 899 C CA . THR A 1 112 ? -14.166 6.511 23.296 1.00 80.81 112 THR A CA 1
ATOM 900 C C . THR A 1 112 ? -13.414 5.458 22.489 1.00 80.81 112 THR A C 1
ATOM 902 O O . THR A 1 112 ? -13.285 5.583 21.274 1.00 80.81 112 THR A O 1
ATOM 905 N N . TYR A 1 113 ? -12.984 4.385 23.155 1.00 85.38 113 TYR A N 1
ATOM 906 C CA . TYR A 1 113 ? -12.353 3.237 22.515 1.00 85.38 113 TYR A CA 1
ATOM 907 C C . TYR A 1 113 ? -13.293 2.584 21.490 1.00 85.38 113 TYR A C 1
ATOM 909 O O . TYR A 1 113 ? -12.931 2.443 20.320 1.00 85.38 113 TYR A O 1
ATOM 917 N N . ASN A 1 114 ? -14.525 2.263 21.898 1.00 89.00 114 ASN A N 1
ATOM 918 C CA . ASN A 1 114 ? -15.522 1.631 21.031 1.00 89.00 114 ASN A CA 1
ATOM 919 C C . ASN A 1 114 ? -15.925 2.528 19.849 1.00 89.00 114 ASN A C 1
ATOM 921 O O . ASN A 1 114 ? -16.065 2.041 18.726 1.00 89.00 114 ASN A O 1
ATOM 925 N N . GLU A 1 115 ? -16.059 3.840 20.069 1.00 90.12 115 GLU A N 1
ATOM 926 C CA . GLU A 1 115 ? -16.354 4.805 19.003 1.00 90.12 115 GLU A CA 1
ATOM 927 C C . GLU A 1 115 ? -15.257 4.808 17.926 1.00 90.12 115 GLU A C 1
ATOM 929 O O . GLU A 1 115 ? -15.554 4.693 16.732 1.00 90.12 115 GLU A O 1
ATOM 934 N N . LYS A 1 116 ? -13.980 4.886 18.330 1.00 88.75 116 LYS A N 1
ATOM 935 C CA . LYS A 1 116 ? -12.859 4.890 17.378 1.00 88.75 116 LYS A CA 1
ATOM 936 C C . LYS A 1 116 ? -12.706 3.570 16.645 1.00 88.75 116 LYS A C 1
ATOM 938 O O . LYS A 1 116 ? -12.434 3.582 15.445 1.00 88.75 116 LYS A O 1
ATOM 943 N N . LEU A 1 117 ? -12.928 2.443 17.316 1.00 91.62 117 LEU A N 1
ATOM 944 C CA . LEU A 1 117 ? -12.940 1.152 16.635 1.00 91.62 117 LEU A CA 1
ATOM 945 C C . LEU A 1 117 ? -14.067 1.053 15.613 1.00 91.62 117 LEU A C 1
ATOM 947 O O . LEU A 1 117 ? -13.826 0.578 14.508 1.00 91.62 117 LEU A O 1
ATOM 951 N N . SER A 1 118 ? -15.267 1.538 15.934 1.00 94.19 118 SER A N 1
ATOM 952 C CA . SER A 1 118 ? -16.376 1.575 14.977 1.00 94.19 118 SER A CA 1
ATOM 953 C C . SER A 1 118 ? -16.013 2.368 13.715 1.00 94.19 118 SER A C 1
ATOM 955 O O . SER A 1 118 ? -16.193 1.870 12.605 1.00 94.19 118 SER A O 1
ATOM 957 N N . GLN A 1 119 ? -15.393 3.544 13.875 1.00 91.38 119 GLN A N 1
ATOM 958 C CA . GLN A 1 119 ? -14.908 4.362 12.752 1.00 91.38 119 GLN A CA 1
ATOM 959 C C . GLN A 1 119 ? -13.876 3.615 11.894 1.00 91.38 119 GLN A C 1
ATOM 961 O O . GLN A 1 119 ? -13.977 3.617 10.669 1.00 91.38 119 GLN A O 1
ATOM 966 N N . ILE A 1 120 ? -12.900 2.945 12.518 1.00 93.06 120 ILE A N 1
ATOM 967 C CA . ILE A 1 120 ? -11.885 2.159 11.797 1.00 93.06 120 ILE A CA 1
ATOM 968 C C . ILE A 1 120 ? -12.535 1.025 10.998 1.00 93.06 120 ILE A C 1
ATOM 970 O O . ILE A 1 120 ? -12.225 0.856 9.820 1.00 93.06 120 ILE A O 1
ATOM 974 N N . LYS A 1 121 ? -13.448 0.269 11.617 1.00 95.31 121 LYS A N 1
ATOM 975 C CA . LYS A 1 121 ? -14.148 -0.851 10.973 1.00 95.31 121 LYS A CA 1
ATOM 976 C C . LYS A 1 121 ? -14.960 -0.387 9.764 1.00 95.31 121 LYS A C 1
ATOM 978 O O . LYS A 1 121 ? -14.828 -0.964 8.693 1.00 95.31 121 LYS A O 1
ATOM 983 N N . GLN A 1 122 ? -15.715 0.704 9.894 1.00 94.56 122 GLN A N 1
ATOM 984 C CA . GLN A 1 122 ? -16.490 1.271 8.783 1.00 94.56 122 GLN A CA 1
ATOM 985 C C . GLN A 1 122 ? -15.614 1.666 7.588 1.00 94.56 122 GLN A C 1
ATOM 987 O O . GLN A 1 122 ? -15.980 1.408 6.446 1.00 94.56 122 GLN A O 1
ATOM 992 N N . VAL A 1 123 ? -14.450 2.269 7.841 1.00 93.44 123 VAL A N 1
ATOM 993 C CA . VAL A 1 123 ? -13.495 2.635 6.782 1.00 93.44 123 VAL A CA 1
ATOM 994 C C . VAL A 1 123 ? -12.910 1.393 6.104 1.00 93.44 123 VAL A C 1
ATOM 996 O O . VAL A 1 123 ? -12.703 1.397 4.892 1.00 93.44 123 VAL A O 1
ATOM 999 N N . ILE A 1 124 ? -12.663 0.319 6.859 1.00 94.69 124 ILE A N 1
ATOM 1000 C CA . ILE A 1 124 ? -12.188 -0.947 6.289 1.00 94.69 124 ILE A CA 1
ATOM 1001 C C . ILE A 1 124 ? -13.212 -1.514 5.305 1.00 94.69 124 ILE A C 1
ATOM 1003 O O . ILE A 1 124 ? -12.859 -1.785 4.158 1.00 94.69 124 ILE A O 1
ATOM 1007 N N . GLU A 1 125 ? -14.469 -1.624 5.731 1.00 93.44 125 GLU A N 1
ATOM 1008 C CA . GLU A 1 125 ? -15.549 -2.158 4.894 1.00 93.44 125 GLU A CA 1
ATOM 1009 C C . GLU A 1 125 ? -15.797 -1.305 3.648 1.00 93.44 125 GLU A C 1
ATOM 1011 O O . GLU A 1 125 ? -16.058 -1.826 2.567 1.00 93.44 125 GLU A O 1
ATOM 1016 N N . LYS A 1 126 ? -15.702 0.020 3.789 1.00 91.75 126 LYS A N 1
ATOM 1017 C CA . LYS A 1 126 ? -16.037 0.955 2.717 1.00 91.75 126 LYS A CA 1
ATOM 1018 C C . LYS A 1 126 ? -14.914 1.148 1.699 1.00 91.75 126 LYS A C 1
ATOM 1020 O O . LYS A 1 126 ? -15.184 1.165 0.502 1.00 91.75 126 LYS A O 1
ATOM 1025 N N . ASP A 1 127 ? -13.681 1.344 2.168 1.00 90.69 127 ASP A N 1
ATOM 1026 C CA . ASP A 1 127 ? -12.595 1.881 1.339 1.00 90.69 127 ASP A CA 1
ATOM 1027 C C . ASP A 1 127 ? -11.419 0.899 1.179 1.00 90.69 127 ASP A C 1
ATOM 1029 O O . ASP A 1 127 ? -10.785 0.861 0.123 1.00 90.69 127 ASP A O 1
ATOM 1033 N N . VAL A 1 128 ? -11.104 0.087 2.200 1.00 93.62 128 VAL A N 1
ATOM 1034 C CA . VAL A 1 128 ? -9.890 -0.756 2.197 1.00 93.62 128 VAL A CA 1
ATOM 1035 C C . VAL A 1 128 ? -10.002 -1.933 1.232 1.00 93.62 128 VAL A C 1
ATOM 1037 O O . VAL A 1 128 ? -9.041 -2.203 0.512 1.00 93.62 128 VAL A O 1
ATOM 1040 N N . PHE A 1 129 ? -11.137 -2.637 1.202 1.00 94.00 129 PHE A N 1
ATOM 1041 C CA . PHE A 1 129 ? -11.312 -3.765 0.278 1.00 94.00 129 PHE A CA 1
ATOM 1042 C C . PHE A 1 129 ? -11.250 -3.313 -1.178 1.00 94.00 129 PHE A C 1
ATOM 1044 O O . PHE A 1 129 ? -10.483 -3.874 -1.955 1.00 94.00 129 PHE A O 1
ATOM 1051 N N . HIS A 1 130 ? -11.950 -2.226 -1.506 1.00 91.50 130 HIS A N 1
ATOM 1052 C CA . HIS A 1 130 ? -11.905 -1.636 -2.837 1.00 91.50 130 HIS A CA 1
ATOM 1053 C C . HIS A 1 130 ? -10.476 -1.247 -3.242 1.00 91.50 130 HIS A C 1
ATOM 1055 O O . HIS A 1 130 ? -10.016 -1.631 -4.312 1.00 91.50 130 HIS A O 1
ATOM 1061 N N . PHE A 1 131 ? -9.731 -0.581 -2.355 1.00 92.00 131 PHE A N 1
ATOM 1062 C CA . PHE A 1 131 ? -8.320 -0.268 -2.589 1.00 92.00 131 PHE A CA 1
ATOM 1063 C C . PHE A 1 131 ? -7.470 -1.517 -2.885 1.00 92.00 131 PHE A C 1
ATOM 1065 O O . PHE A 1 131 ? -6.582 -1.475 -3.735 1.00 92.00 131 PHE A O 1
ATOM 1072 N N . TYR A 1 132 ? -7.715 -2.642 -2.211 1.00 93.75 132 TYR A N 1
ATOM 1073 C CA . TYR A 1 132 ? -6.999 -3.881 -2.514 1.00 93.75 132 TYR A CA 1
ATOM 1074 C C . TYR A 1 132 ? -7.353 -4.453 -3.885 1.00 93.75 132 TYR A C 1
ATOM 1076 O O . TYR A 1 132 ? -6.447 -4.885 -4.598 1.00 93.75 132 TYR A O 1
ATOM 1084 N N . ASP A 1 133 ? -8.622 -4.421 -4.274 1.00 90.88 133 ASP A N 1
ATOM 1085 C CA . ASP A 1 133 ? -9.054 -4.905 -5.586 1.00 90.88 133 ASP A CA 1
ATOM 1086 C C . ASP A 1 133 ? -8.467 -4.054 -6.725 1.00 90.88 133 ASP A C 1
ATOM 1088 O O . ASP A 1 133 ? -8.034 -4.589 -7.744 1.00 90.88 133 ASP A O 1
ATOM 1092 N N . GLU A 1 134 ? -8.375 -2.734 -6.539 1.00 88.19 134 GLU A N 1
ATOM 1093 C CA . GLU A 1 134 ? -7.823 -1.815 -7.543 1.00 88.19 134 GLU A CA 1
ATOM 1094 C C . GLU A 1 134 ? -6.313 -1.992 -7.767 1.00 88.19 134 GLU A C 1
ATOM 1096 O O . GLU A 1 134 ? -5.837 -1.895 -8.897 1.00 88.19 134 GLU A O 1
ATOM 1101 N N . PHE A 1 135 ? -5.552 -2.277 -6.705 1.00 88.81 135 PHE A N 1
ATOM 1102 C CA . PHE A 1 135 ? -4.082 -2.311 -6.743 1.00 88.81 135 PHE A CA 1
ATOM 1103 C C . PHE A 1 135 ? -3.484 -3.729 -6.812 1.00 88.81 135 PHE A C 1
ATOM 1105 O O . PHE A 1 135 ? -2.263 -3.881 -6.729 1.00 88.81 135 PHE A O 1
ATOM 1112 N N . THR A 1 136 ? -4.314 -4.769 -6.951 1.00 91.19 136 THR A N 1
ATOM 1113 C CA . THR A 1 136 ? -3.872 -6.166 -7.163 1.00 91.19 136 THR A CA 1
ATOM 1114 C C . THR A 1 136 ? -3.909 -6.619 -8.617 1.00 91.19 136 THR A C 1
ATOM 1116 O O . THR A 1 136 ? -3.367 -7.676 -8.936 1.00 91.19 136 THR A O 1
ATOM 1119 N N . ASP A 1 137 ? -4.507 -5.828 -9.504 1.00 90.94 137 ASP A N 1
ATOM 1120 C CA . ASP A 1 137 ? -4.545 -6.090 -10.939 1.00 90.94 137 ASP A CA 1
ATOM 1121 C C . ASP A 1 137 ? -3.542 -5.185 -11.651 1.00 90.94 137 ASP A C 1
ATOM 1123 O O . ASP A 1 137 ? -3.741 -3.973 -11.751 1.00 90.94 137 ASP A O 1
ATOM 1127 N N . ILE A 1 138 ? -2.457 -5.782 -12.148 1.00 89.69 138 ILE A N 1
ATOM 1128 C CA . ILE A 1 138 ? -1.336 -5.033 -12.713 1.00 89.69 138 ILE A CA 1
ATOM 1129 C C . ILE A 1 138 ? -1.745 -4.111 -13.864 1.00 89.69 138 ILE A C 1
ATOM 1131 O O . ILE A 1 138 ? -1.280 -2.977 -13.937 1.00 89.69 138 ILE A O 1
ATOM 1135 N N . ASN A 1 139 ? -2.686 -4.554 -14.698 1.00 89.38 139 ASN A N 1
ATOM 1136 C CA . ASN A 1 139 ? -3.147 -3.796 -15.859 1.00 89.38 139 ASN A CA 1
ATOM 1137 C C . ASN A 1 139 ? -3.997 -2.585 -15.460 1.00 89.38 139 ASN A C 1
ATOM 1139 O O . ASN A 1 139 ? -4.169 -1.652 -16.241 1.00 89.38 139 ASN A O 1
ATOM 1143 N N . LYS A 1 140 ? -4.556 -2.586 -14.244 1.00 87.06 140 LYS A N 1
ATOM 1144 C CA . LYS A 1 140 ? -5.394 -1.491 -13.743 1.00 87.06 140 LYS A CA 1
ATOM 1145 C C . LYS A 1 140 ? -4.615 -0.449 -12.963 1.00 87.06 140 LYS A C 1
ATOM 1147 O O . LYS A 1 140 ? -5.101 0.674 -12.858 1.00 87.06 140 LYS A O 1
ATOM 1152 N N . ILE A 1 141 ? -3.425 -0.772 -12.455 1.00 86.50 141 ILE A N 1
ATOM 1153 C CA . ILE A 1 141 ? -2.614 0.133 -11.625 1.00 86.50 141 ILE A CA 1
ATOM 1154 C C . ILE A 1 141 ? -2.418 1.503 -12.312 1.00 86.50 141 ILE A C 1
ATOM 1156 O O . ILE A 1 141 ? -2.559 2.543 -11.666 1.00 86.50 141 ILE A O 1
ATOM 1160 N N . ASN A 1 142 ? -2.199 1.529 -13.633 1.00 85.75 142 ASN A N 1
ATOM 1161 C CA . ASN A 1 142 ? -2.016 2.760 -14.420 1.00 85.75 142 ASN A CA 1
ATOM 1162 C C . ASN A 1 142 ? -3.231 3.695 -14.453 1.00 85.75 142 ASN A C 1
ATOM 1164 O O . ASN A 1 142 ? -3.097 4.869 -14.812 1.00 85.75 142 ASN A O 1
ATOM 1168 N N . ASN A 1 143 ? -4.421 3.218 -14.094 1.00 86.75 143 ASN A N 1
ATOM 1169 C CA . ASN A 1 143 ? -5.618 4.057 -13.990 1.00 86.75 143 ASN A CA 1
ATOM 1170 C C . ASN A 1 143 ? -5.608 4.923 -12.723 1.00 86.75 143 ASN A C 1
ATOM 1172 O O . ASN A 1 143 ? -6.356 5.895 -12.630 1.00 86.75 143 ASN A O 1
ATOM 1176 N N . TYR A 1 144 ? -4.728 4.608 -11.771 1.00 80.44 144 TYR A N 1
ATOM 1177 C CA . TYR A 1 144 ? -4.655 5.249 -10.462 1.00 80.44 144 TYR A CA 1
ATOM 1178 C C . TYR A 1 144 ? -3.404 6.103 -10.274 1.00 80.44 144 TYR A C 1
ATOM 1180 O O . TYR A 1 144 ? -3.165 6.572 -9.166 1.00 80.44 144 TYR A O 1
ATOM 1188 N N . ILE A 1 145 ? -2.644 6.361 -11.344 1.00 77.00 145 ILE A N 1
ATOM 1189 C CA . ILE A 1 145 ? -1.392 7.135 -11.309 1.00 77.00 145 ILE A CA 1
ATOM 1190 C C . ILE A 1 145 ? -1.537 8.511 -10.635 1.00 77.00 145 ILE A C 1
ATOM 1192 O O . ILE A 1 145 ? -0.633 8.972 -9.946 1.00 77.00 145 ILE A O 1
ATOM 1196 N N . TRP A 1 146 ? -2.709 9.135 -10.767 1.00 74.19 146 TRP A N 1
ATOM 1197 C CA . TRP A 1 146 ? -3.025 10.443 -10.184 1.00 74.19 146 TRP A CA 1
ATOM 1198 C C . TRP A 1 146 ? -3.431 10.389 -8.708 1.00 74.19 146 TRP A C 1
ATOM 1200 O O . TRP A 1 146 ? -3.617 11.428 -8.071 1.00 74.19 146 TRP A O 1
ATOM 1210 N N . LYS A 1 147 ? -3.655 9.195 -8.149 1.00 76.25 147 LYS A N 1
ATOM 1211 C CA . LYS A 1 147 ? -4.099 9.045 -6.764 1.00 76.25 147 LYS A CA 1
ATOM 1212 C C . LYS A 1 147 ? -2.899 9.158 -5.821 1.00 76.25 147 LYS A C 1
ATOM 1214 O O . LYS A 1 147 ? -1.913 8.459 -6.015 1.00 76.25 147 LYS A O 1
ATOM 1219 N N . PRO A 1 148 ? -2.995 9.921 -4.720 1.00 71.25 148 PRO A N 1
ATOM 1220 C CA . PRO A 1 148 ? -1.894 10.061 -3.763 1.00 71.25 148 PRO A CA 1
ATOM 1221 C C . PRO A 1 148 ? -1.386 8.749 -3.139 1.00 71.25 148 PRO A C 1
ATOM 1223 O O . PRO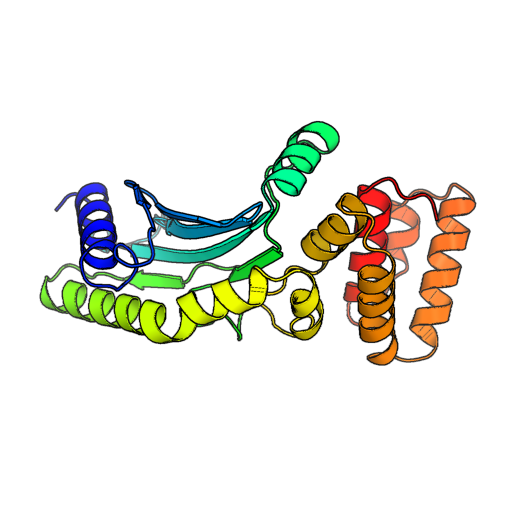 A 1 148 ? -0.253 8.685 -2.673 1.00 71.25 148 PRO A O 1
ATOM 1226 N N . CYS A 1 149 ? -2.216 7.705 -3.089 1.00 77.25 149 CYS A N 1
ATOM 1227 C CA . CYS A 1 149 ? -1.833 6.398 -2.562 1.00 77.25 149 CYS A CA 1
ATOM 1228 C C . CYS A 1 149 ? -1.004 5.550 -3.521 1.00 77.25 149 CYS A C 1
ATOM 1230 O O . CYS A 1 149 ? -0.403 4.573 -3.065 1.00 77.25 149 CYS A O 1
ATOM 1232 N N . PHE A 1 150 ? -0.978 5.906 -4.806 1.00 80.19 150 PHE A N 1
ATOM 1233 C CA . PHE A 1 150 ? -0.161 5.259 -5.814 1.00 80.19 150 PHE A CA 1
ATOM 1234 C C . PHE A 1 150 ? 1.303 5.644 -5.606 1.00 80.19 150 PHE A C 1
ATOM 1236 O O . PHE A 1 150 ? 1.662 6.817 -5.518 1.00 80.19 150 PHE A O 1
ATOM 1243 N N . ASN A 1 151 ? 2.163 4.635 -5.494 1.00 81.56 151 ASN A N 1
ATOM 1244 C CA . ASN A 1 151 ? 3.598 4.840 -5.403 1.00 81.56 151 ASN A CA 1
ATOM 1245 C C . ASN A 1 151 ? 4.195 4.698 -6.803 1.00 81.56 151 ASN A C 1
ATOM 1247 O O . ASN A 1 151 ? 4.457 3.577 -7.249 1.00 81.56 151 ASN A O 1
ATOM 1251 N N . LEU A 1 152 ? 4.393 5.828 -7.485 1.00 77.75 152 LEU A N 1
ATOM 1252 C CA . LEU A 1 152 ? 4.888 5.846 -8.859 1.00 77.75 152 LEU A CA 1
ATOM 1253 C C . LEU A 1 152 ? 6.203 5.088 -8.990 1.00 77.75 152 LEU A C 1
ATOM 1255 O O . LEU A 1 152 ? 6.280 4.136 -9.764 1.00 77.75 152 LEU A O 1
ATOM 1259 N N . ARG A 1 153 ? 7.203 5.437 -8.180 1.00 78.81 153 ARG A N 1
ATOM 1260 C CA . ARG A 1 153 ? 8.507 4.774 -8.210 1.00 78.81 153 ARG A CA 1
ATOM 1261 C C . ARG A 1 153 ? 8.420 3.257 -8.073 1.00 78.81 153 ARG A C 1
ATOM 1263 O O . ARG A 1 153 ? 8.942 2.528 -8.908 1.00 78.81 153 ARG A O 1
ATOM 1270 N N . CYS A 1 154 ? 7.728 2.738 -7.060 1.00 80.88 154 CYS A N 1
ATOM 1271 C CA . CYS A 1 154 ? 7.612 1.285 -6.890 1.00 80.88 154 CYS A CA 1
ATOM 1272 C C . CYS A 1 154 ? 6.805 0.610 -8.006 1.00 80.88 154 CYS A C 1
ATOM 1274 O O . CYS A 1 154 ? 7.053 -0.560 -8.282 1.00 80.88 154 CYS A O 1
ATOM 1276 N N . SER A 1 155 ? 5.881 1.324 -8.645 1.00 84.31 155 SER A N 1
ATOM 1277 C CA . SER A 1 155 ? 5.106 0.802 -9.775 1.00 84.31 155 SER A CA 1
ATOM 1278 C C . SER A 1 155 ? 5.933 0.768 -11.061 1.00 84.31 155 SER A C 1
ATOM 1280 O O . SER A 1 155 ? 5.909 -0.229 -11.769 1.00 84.31 155 SER A O 1
ATOM 1282 N N . ILE A 1 156 ? 6.779 1.771 -11.311 1.00 82.69 156 ILE A N 1
ATOM 1283 C CA . ILE A 1 156 ? 7.771 1.721 -12.399 1.00 82.69 156 ILE A CA 1
ATOM 1284 C C . ILE A 1 156 ? 8.732 0.557 -12.180 1.00 82.69 156 ILE A C 1
ATOM 1286 O O . ILE A 1 156 ? 8.969 -0.235 -13.088 1.00 82.69 156 ILE A O 1
ATOM 1290 N N . HIS A 1 157 ? 9.241 0.404 -10.954 1.00 85.81 157 HIS A N 1
ATOM 1291 C CA . HIS A 1 157 ? 10.114 -0.719 -10.623 1.00 85.81 157 HIS A CA 1
ATOM 1292 C C . HIS A 1 157 ? 9.409 -2.060 -10.848 1.00 85.81 157 HIS A C 1
ATOM 1294 O O . HIS A 1 157 ? 10.053 -3.021 -11.259 1.00 85.81 157 HIS A O 1
ATOM 1300 N N . LEU A 1 158 ? 8.102 -2.136 -10.579 1.00 89.19 158 LEU A N 1
ATOM 1301 C CA . LEU A 1 158 ? 7.301 -3.323 -10.850 1.00 89.19 158 LEU A CA 1
ATOM 1302 C C . LEU A 1 158 ? 7.248 -3.631 -12.348 1.00 89.19 158 LEU A C 1
ATOM 1304 O O . LEU A 1 158 ? 7.535 -4.764 -12.720 1.00 89.19 158 LEU A O 1
ATOM 1308 N N . TYR A 1 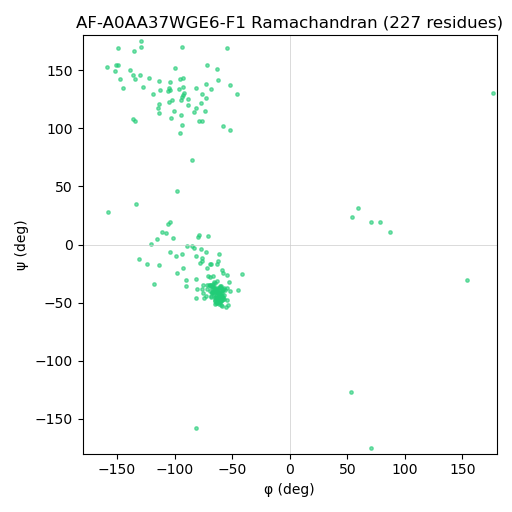159 ? 6.918 -2.651 -13.191 1.00 90.00 159 TYR A N 1
ATOM 1309 C CA . TYR A 1 159 ? 6.814 -2.867 -14.638 1.00 90.00 159 TYR A CA 1
ATOM 1310 C C . TYR A 1 159 ? 8.151 -3.237 -15.263 1.00 90.00 159 TYR A C 1
ATOM 1312 O O . TYR A 1 159 ? 8.213 -4.160 -16.069 1.00 90.00 159 TYR A O 1
ATOM 1320 N N . VAL A 1 160 ? 9.239 -2.606 -14.818 1.00 85.31 160 VAL A N 1
ATOM 1321 C CA . VAL A 1 160 ? 10.595 -3.010 -15.207 1.00 85.31 160 VAL A CA 1
ATOM 1322 C C . VAL A 1 160 ? 10.885 -4.447 -14.777 1.00 85.31 160 VAL A C 1
ATOM 1324 O O . VAL A 1 160 ? 11.318 -5.258 -15.590 1.00 85.31 160 VAL A O 1
ATOM 1327 N N . PHE A 1 161 ? 10.617 -4.786 -13.512 1.00 89.25 161 PHE A N 1
ATOM 1328 C CA . PHE A 1 161 ? 10.858 -6.125 -12.970 1.00 89.25 161 PHE A CA 1
ATOM 1329 C C . PHE A 1 161 ? 10.078 -7.215 -13.720 1.00 89.25 161 PHE A C 1
ATOM 1331 O O . PHE A 1 161 ? 10.600 -8.309 -13.922 1.00 89.25 161 PHE A O 1
ATOM 1338 N N . LEU A 1 162 ? 8.847 -6.921 -14.138 1.00 89.94 162 LEU A N 1
ATOM 1339 C CA . LEU A 1 162 ? 7.981 -7.855 -14.859 1.00 89.94 162 LEU A CA 1
ATOM 1340 C C . LEU A 1 162 ? 8.156 -7.805 -16.381 1.00 89.94 162 LEU A C 1
ATOM 1342 O O . LEU A 1 162 ? 7.543 -8.601 -17.080 1.00 89.94 162 LEU A O 1
ATOM 1346 N N . SER A 1 163 ? 9.028 -6.931 -16.896 1.00 84.94 163 SER A N 1
ATOM 1347 C CA . SER A 1 163 ? 9.211 -6.700 -18.338 1.00 84.94 163 SER A CA 1
ATOM 1348 C C . SER A 1 163 ? 7.933 -6.235 -19.060 1.00 84.94 163 SER A C 1
ATOM 1350 O O . SER A 1 163 ? 7.755 -6.489 -20.249 1.00 84.94 163 SER A O 1
ATOM 1352 N N . GLU A 1 164 ? 7.063 -5.507 -18.356 1.00 87.50 164 GLU A N 1
ATOM 1353 C CA . GLU A 1 164 ? 5.792 -4.975 -18.866 1.00 87.50 164 GLU A CA 1
ATOM 1354 C C . GLU A 1 164 ? 6.007 -3.640 -19.590 1.00 87.50 164 GLU A C 1
ATOM 1356 O O . GLU A 1 164 ? 5.690 -2.561 -19.078 1.00 87.50 164 GLU A O 1
ATOM 1361 N N . LYS A 1 165 ? 6.605 -3.707 -20.783 1.00 80.19 165 LYS A N 1
ATOM 1362 C CA . LYS A 1 165 ? 7.001 -2.516 -21.546 1.00 80.19 165 LYS A CA 1
ATOM 1363 C C . LYS A 1 165 ? 5.814 -1.617 -21.904 1.00 80.19 165 LYS A C 1
ATOM 1365 O O . LYS A 1 165 ? 5.915 -0.408 -21.734 1.00 80.19 165 LYS A O 1
ATOM 1370 N N . ASP A 1 166 ? 4.694 -2.193 -22.332 1.00 85.19 166 ASP A N 1
ATOM 1371 C CA . ASP A 1 166 ? 3.526 -1.413 -22.760 1.00 85.19 166 ASP A CA 1
ATOM 1372 C C . ASP A 1 166 ? 2.925 -0.609 -21.594 1.00 85.19 166 ASP A C 1
ATOM 1374 O O . ASP A 1 166 ? 2.597 0.568 -21.746 1.00 85.19 166 ASP A O 1
ATOM 1378 N N . LEU A 1 167 ? 2.850 -1.209 -20.400 1.00 88.06 167 LEU A N 1
ATOM 1379 C CA . LEU A 1 167 ? 2.379 -0.527 -19.189 1.00 88.06 167 LEU A CA 1
ATOM 1380 C C . LEU A 1 167 ? 3.363 0.551 -18.718 1.00 88.06 167 LEU A C 1
ATOM 1382 O O . LEU A 1 167 ? 2.936 1.591 -18.211 1.00 88.06 167 LEU A O 1
ATOM 1386 N N . LEU A 1 168 ? 4.669 0.326 -18.884 1.00 83.12 168 LEU A N 1
ATOM 1387 C CA . LEU A 1 168 ? 5.692 1.332 -18.604 1.00 83.12 168 LEU A CA 1
ATOM 1388 C C . LEU A 1 168 ? 5.565 2.532 -19.554 1.00 83.12 168 LEU A C 1
ATOM 1390 O O . LEU A 1 168 ? 5.531 3.673 -19.091 1.00 83.12 168 LEU A O 1
ATOM 1394 N N . ASP A 1 169 ? 5.448 2.276 -20.856 1.00 78.25 169 ASP A N 1
ATOM 1395 C CA . ASP A 1 169 ? 5.282 3.308 -21.883 1.00 78.25 169 ASP A CA 1
ATOM 1396 C C . ASP A 1 169 ? 3.985 4.1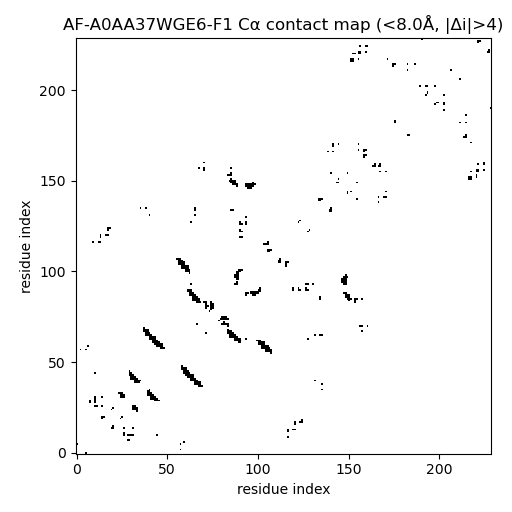02 -21.657 1.00 78.25 169 ASP A C 1
ATOM 1398 O O . ASP A 1 169 ? 3.971 5.326 -21.797 1.00 78.25 169 ASP A O 1
ATOM 1402 N N . GLU A 1 170 ? 2.909 3.445 -21.217 1.00 83.88 170 GLU A N 1
ATOM 1403 C CA . GLU A 1 170 ? 1.652 4.101 -20.851 1.00 83.88 170 GLU A CA 1
ATOM 1404 C C . GLU A 1 170 ? 1.809 5.037 -19.640 1.00 83.88 170 GLU A C 1
ATOM 1406 O O . GLU A 1 170 ? 1.315 6.166 -19.679 1.00 83.88 170 GLU A O 1
ATOM 1411 N N . VAL A 1 171 ? 2.507 4.615 -18.575 1.00 79.19 171 VAL A N 1
ATOM 1412 C CA . VAL A 1 171 ? 2.807 5.483 -17.416 1.00 79.19 171 VAL A CA 1
ATOM 1413 C C . VAL A 1 171 ? 3.609 6.698 -17.840 1.00 79.19 171 VAL A C 1
ATOM 1415 O O . VAL A 1 171 ? 3.272 7.816 -17.448 1.00 79.19 171 VAL A O 1
ATOM 1418 N N . ILE A 1 172 ? 4.653 6.487 -18.642 1.00 73.69 172 ILE A N 1
ATOM 1419 C CA . ILE A 1 172 ? 5.501 7.567 -19.145 1.00 73.69 172 ILE A CA 1
ATOM 1420 C C . ILE A 1 172 ? 4.656 8.513 -19.996 1.00 73.69 172 ILE A C 1
ATOM 1422 O O . ILE A 1 172 ? 4.694 9.721 -19.775 1.00 73.69 172 ILE A O 1
ATOM 1426 N N . GLY A 1 173 ? 3.840 7.990 -20.913 1.00 73.12 173 GLY A N 1
ATOM 1427 C CA . GLY A 1 173 ? 2.948 8.777 -21.762 1.00 73.12 173 GLY A CA 1
ATOM 1428 C C . GLY A 1 173 ? 1.941 9.602 -20.959 1.00 73.12 173 GLY A C 1
ATOM 1429 O O . GLY A 1 173 ? 1.835 10.808 -21.171 1.00 73.12 173 GLY A O 1
ATOM 1430 N N . LYS A 1 174 ? 1.257 8.989 -19.985 1.00 74.12 174 LYS A N 1
ATOM 1431 C CA . LYS A 1 174 ? 0.312 9.673 -19.083 1.00 74.12 174 LYS A CA 1
ATOM 1432 C C . LYS A 1 174 ? 0.997 10.768 -18.261 1.00 74.12 174 LYS A C 1
ATOM 1434 O O . LYS A 1 174 ? 0.473 11.871 -18.178 1.00 74.12 174 LYS A O 1
ATOM 1439 N N . ALA A 1 175 ? 2.182 10.497 -17.716 1.00 65.06 175 ALA A N 1
ATOM 1440 C CA . ALA A 1 175 ? 2.979 11.491 -16.997 1.00 65.06 175 ALA A CA 1
ATOM 1441 C C . ALA A 1 175 ? 3.465 12.638 -17.906 1.00 65.06 175 ALA A C 1
ATOM 1443 O O . ALA A 1 175 ? 3.559 13.777 -17.456 1.00 65.06 175 ALA A O 1
ATOM 1444 N N . SER A 1 176 ? 3.742 12.342 -19.181 1.00 59.22 176 SER A N 1
ATOM 1445 C CA . SER A 1 176 ? 4.223 13.308 -20.179 1.00 59.22 176 SER A CA 1
ATOM 1446 C C . SER A 1 176 ? 3.125 14.247 -20.685 1.00 59.22 176 SER A C 1
ATOM 1448 O O . SER A 1 176 ? 3.407 15.396 -21.001 1.00 59.22 176 SER A O 1
ATOM 1450 N N . ILE A 1 177 ? 1.881 13.768 -20.802 1.00 57.00 177 ILE A N 1
ATOM 1451 C CA . ILE A 1 177 ? 0.742 14.555 -21.314 1.00 57.00 177 ILE A CA 1
ATOM 1452 C C . ILE A 1 177 ? 0.315 15.641 -20.317 1.00 57.00 177 ILE A C 1
ATOM 1454 O O . ILE A 1 177 ? -0.158 16.702 -20.725 1.00 57.00 177 ILE A O 1
ATOM 1458 N N . ASP A 1 178 ? 0.553 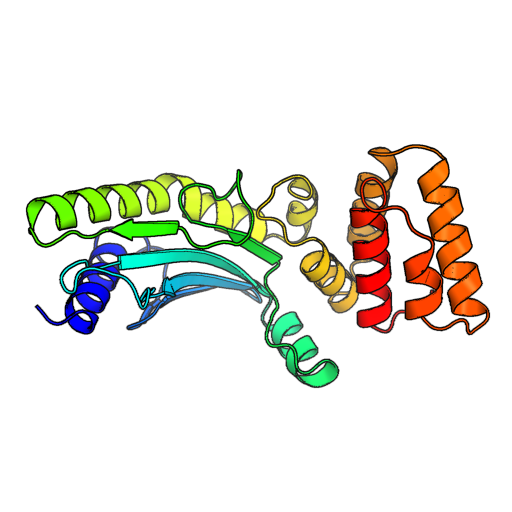15.424 -19.026 1.00 51.41 178 ASP A N 1
ATOM 1459 C CA . ASP A 1 178 ? 0.147 16.360 -17.983 1.00 51.41 178 ASP A CA 1
ATOM 1460 C C . ASP A 1 178 ? 1.057 17.609 -17.855 1.00 51.41 178 ASP A C 1
ATOM 1462 O O . ASP A 1 178 ? 0.691 18.509 -17.094 1.00 51.41 178 ASP A O 1
ATOM 1466 N N . ARG A 1 179 ? 2.178 17.753 -18.611 1.00 48.38 179 ARG A N 1
ATOM 1467 C CA . ARG A 1 179 ? 3.006 18.998 -18.692 1.00 48.38 179 ARG A CA 1
ATOM 1468 C C . ARG A 1 179 ? 3.730 19.247 -20.049 1.00 48.38 179 ARG A C 1
ATOM 1470 O O . ARG A 1 179 ? 4.023 18.334 -20.803 1.00 48.38 179 ARG A O 1
ATOM 1477 N N . LYS A 1 180 ? 4.003 20.540 -20.331 1.00 51.53 180 LYS A N 1
ATOM 1478 C CA . LYS A 1 180 ? 4.498 21.213 -21.573 1.00 51.53 180 LYS A CA 1
ATOM 1479 C C . LYS A 1 180 ? 5.808 20.674 -22.207 1.00 51.53 180 LYS A C 1
ATOM 1481 O O . LYS A 1 180 ? 6.567 19.956 -21.571 1.00 51.53 180 LYS A O 1
ATOM 1486 N N . GLU A 1 181 ? 6.115 21.143 -23.435 1.00 47.50 181 GLU A N 1
ATOM 1487 C CA . GLU A 1 181 ? 7.331 20.890 -24.257 1.00 47.50 181 GLU A CA 1
ATOM 1488 C C . GLU A 1 181 ? 8.682 20.887 -23.506 1.00 47.50 181 GLU A C 1
ATOM 1490 O O . GLU A 1 181 ? 9.616 20.212 -23.949 1.00 47.50 181 GLU A O 1
ATOM 1495 N N . SER A 1 182 ? 8.788 21.583 -22.369 1.00 44.78 182 SER A N 1
ATOM 1496 C CA . SER A 1 182 ? 9.968 21.572 -21.495 1.00 44.78 182 SER A CA 1
ATOM 1497 C C . SER A 1 182 ? 10.315 20.169 -20.984 1.00 44.78 182 SER A C 1
ATOM 1499 O O . SER A 1 182 ? 11.475 19.785 -21.043 1.00 44.78 182 SER A O 1
ATOM 1501 N N . PHE A 1 183 ? 9.328 19.331 -20.645 1.00 48.16 183 PHE A N 1
ATOM 1502 C CA . PHE A 1 183 ? 9.559 17.953 -20.187 1.00 48.16 183 PHE A CA 1
ATOM 1503 C C . PHE A 1 183 ? 10.342 17.104 -21.200 1.00 48.16 183 PHE A C 1
ATOM 1505 O O . PHE A 1 183 ? 11.299 16.415 -20.849 1.00 48.16 183 PHE A O 1
ATOM 1512 N N . LYS A 1 184 ? 9.941 17.153 -22.477 1.00 50.97 184 LYS A N 1
ATOM 1513 C CA . LYS A 1 184 ? 10.599 16.378 -23.537 1.00 50.97 184 LYS A CA 1
ATOM 1514 C C . LYS A 1 184 ? 12.036 16.853 -23.736 1.00 50.97 184 LYS A C 1
ATOM 1516 O O . LYS A 1 184 ? 12.919 16.034 -23.976 1.00 50.97 184 LYS A O 1
ATOM 1521 N N . HIS A 1 185 ? 12.265 18.160 -23.627 1.00 52.47 185 HIS A N 1
ATOM 1522 C CA . HIS A 1 185 ? 13.599 18.743 -23.682 1.00 52.47 185 HIS A CA 1
ATOM 1523 C C . HIS A 1 185 ? 14.458 18.286 -22.495 1.00 52.47 185 HIS A C 1
ATOM 1525 O O . HIS A 1 185 ? 15.567 17.800 -22.708 1.00 52.47 185 HIS A O 1
ATOM 1531 N N . ASP A 1 186 ? 13.924 18.347 -21.276 1.00 51.06 186 ASP A N 1
ATOM 1532 C CA . ASP A 1 186 ? 14.656 18.043 -20.046 1.00 51.06 186 ASP A CA 1
ATOM 1533 C C . ASP A 1 186 ? 14.941 16.547 -19.889 1.00 51.06 186 ASP A C 1
ATOM 1535 O O . ASP A 1 186 ? 16.059 16.188 -19.539 1.00 51.06 186 ASP A O 1
ATOM 1539 N N . TYR A 1 187 ? 14.014 15.657 -20.260 1.00 53.44 187 TYR A N 1
ATOM 1540 C CA . TYR A 1 187 ? 14.255 14.208 -20.312 1.00 53.44 187 TYR A CA 1
ATOM 1541 C C . TYR A 1 187 ? 15.329 13.829 -21.345 1.00 53.44 187 TYR A C 1
ATOM 1543 O O . TYR A 1 187 ? 16.245 13.058 -21.050 1.00 53.44 187 TYR A O 1
ATOM 1551 N N . VAL A 1 188 ? 15.261 14.394 -22.558 1.00 57.16 188 VAL A N 1
ATOM 1552 C CA . VAL A 1 188 ? 16.283 14.167 -23.597 1.00 57.16 188 VAL A CA 1
ATOM 1553 C C . VAL A 1 188 ? 17.642 14.690 -23.132 1.00 57.16 188 VAL A C 1
ATOM 1555 O O . VAL A 1 188 ? 18.664 14.035 -23.341 1.00 57.16 188 VAL A O 1
ATOM 1558 N N . ASN A 1 189 ? 17.667 15.850 -22.476 1.00 54.97 189 ASN A N 1
ATOM 1559 C CA . ASN A 1 189 ? 18.890 16.445 -21.956 1.00 54.97 189 ASN A CA 1
ATOM 1560 C C . ASN A 1 189 ? 19.457 15.641 -20.774 1.00 54.97 189 ASN A C 1
ATOM 1562 O O . ASN A 1 189 ? 20.662 15.409 -20.718 1.00 54.97 189 ASN A O 1
ATOM 1566 N N . PHE A 1 190 ? 18.592 15.146 -19.889 1.00 55.44 190 PHE A N 1
ATOM 1567 C CA . PHE A 1 190 ? 18.925 14.277 -18.764 1.00 55.44 190 PHE A CA 1
ATOM 1568 C C . PHE A 1 190 ? 19.593 12.977 -19.232 1.00 55.44 190 PHE A C 1
ATOM 1570 O O . PHE A 1 190 ? 20.715 12.677 -18.821 1.00 55.44 190 PHE A O 1
ATOM 1577 N N . ASN A 1 191 ? 18.963 12.258 -20.168 1.00 54.72 191 ASN A N 1
ATOM 1578 C CA . ASN A 1 191 ? 19.526 11.033 -20.745 1.00 54.72 191 ASN A CA 1
ATOM 1579 C C . ASN A 1 191 ? 20.847 11.296 -21.473 1.00 54.72 191 ASN A C 1
ATOM 1581 O O . ASN A 1 191 ? 21.802 10.541 -21.320 1.00 54.72 191 ASN A O 1
ATOM 1585 N N . ARG A 1 192 ? 20.941 12.393 -22.236 1.00 63.69 192 ARG A N 1
ATOM 1586 C CA . ARG A 1 192 ? 22.186 12.781 -22.914 1.00 63.69 192 ARG A CA 1
ATOM 1587 C C . ARG A 1 192 ? 23.327 13.010 -21.919 1.00 63.69 192 ARG A C 1
ATOM 1589 O O . ARG A 1 192 ? 24.439 12.555 -22.172 1.00 63.69 192 ARG A O 1
ATOM 1596 N N . ARG A 1 193 ? 23.062 13.708 -20.810 1.00 56.72 193 ARG A N 1
ATOM 1597 C CA . ARG A 1 193 ? 24.063 14.028 -19.778 1.00 56.72 193 ARG A CA 1
ATOM 1598 C C . ARG A 1 193 ? 24.519 12.778 -19.026 1.00 56.72 193 ARG A C 1
ATOM 1600 O O . ARG A 1 193 ? 25.724 12.555 -18.918 1.00 56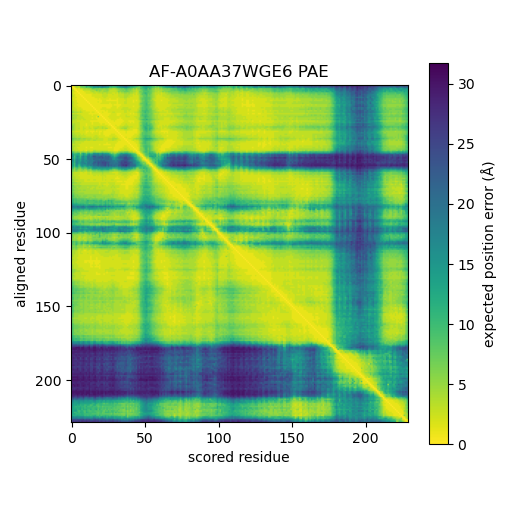.72 193 ARG A O 1
ATOM 1607 N N . LEU A 1 194 ? 23.595 11.905 -18.621 1.00 53.78 194 LEU A N 1
ATOM 1608 C CA . LEU A 1 194 ? 23.952 10.606 -18.035 1.00 53.78 194 LEU A CA 1
ATOM 1609 C C . LEU A 1 194 ? 24.786 9.747 -18.993 1.00 53.78 194 LEU A C 1
ATOM 1611 O O . LEU A 1 194 ? 25.831 9.232 -18.601 1.00 53.78 194 LEU A O 1
ATOM 1615 N N . ASN A 1 195 ? 24.387 9.661 -20.264 1.00 56.50 195 ASN A N 1
ATOM 1616 C CA . ASN A 1 195 ? 25.114 8.888 -21.275 1.00 56.50 195 ASN A CA 1
ATOM 1617 C C . ASN A 1 195 ? 26.483 9.497 -21.630 1.00 56.50 195 ASN A C 1
ATOM 1619 O O . ASN A 1 195 ? 27.341 8.803 -22.171 1.00 56.50 195 ASN A O 1
ATOM 1623 N N . SER A 1 196 ? 26.724 10.766 -21.286 1.00 64.88 196 SER A N 1
ATOM 1624 C CA . SER A 1 196 ? 28.048 11.399 -21.374 1.00 64.88 196 SER A CA 1
ATOM 1625 C C . SER A 1 196 ? 28.947 11.167 -20.152 1.00 64.88 196 SER A C 1
ATOM 1627 O O . SER A 1 196 ? 30.096 11.605 -20.155 1.00 64.88 196 SER A O 1
ATOM 1629 N N . GLY A 1 197 ? 28.459 10.453 -19.131 1.00 58.47 197 GLY A N 1
ATOM 1630 C CA . GLY A 1 197 ? 29.222 10.102 -17.931 1.00 58.47 197 GLY A CA 1
ATOM 1631 C C . GLY A 1 197 ? 29.191 11.154 -16.820 1.00 58.47 197 GLY A C 1
ATOM 1632 O O . GLY A 1 197 ? 29.951 11.025 -15.860 1.00 58.47 197 GLY A O 1
ATOM 1633 N N . GLU A 1 198 ? 28.330 12.175 -16.922 1.00 53.16 198 GLU A N 1
ATOM 1634 C CA . GLU A 1 198 ? 28.099 13.108 -15.815 1.00 53.16 198 GLU A CA 1
ATOM 1635 C C . GLU A 1 198 ? 27.517 12.375 -14.607 1.00 53.16 198 GLU A C 1
ATOM 1637 O O . GLU A 1 198 ? 26.676 11.477 -14.727 1.00 53.16 198 GLU A O 1
ATOM 1642 N N . THR A 1 199 ? 27.958 12.775 -13.414 1.00 49.56 199 THR A N 1
ATOM 1643 C CA . THR A 1 199 ? 27.451 12.152 -12.200 1.00 49.56 199 THR A CA 1
ATOM 1644 C C . THR A 1 199 ? 26.025 12.614 -11.936 1.00 49.56 199 THR A C 1
ATOM 1646 O O . THR A 1 199 ? 25.680 13.790 -12.046 1.00 49.56 199 THR A O 1
ATOM 1649 N N . TRP A 1 200 ? 25.187 11.669 -11.526 1.00 45.22 200 TRP A N 1
ATOM 1650 C CA . TRP A 1 200 ? 23.774 11.881 -11.220 1.00 45.22 200 TRP A CA 1
ATOM 1651 C C . TRP A 1 200 ? 23.492 13.138 -10.363 1.00 45.22 200 TRP A C 1
ATOM 1653 O O . TRP A 1 200 ? 22.523 13.863 -10.580 1.00 45.22 200 TRP A O 1
ATOM 1663 N N . ILE A 1 201 ? 24.354 13.410 -9.379 1.00 40.84 201 ILE A N 1
ATOM 1664 C CA . ILE A 1 201 ? 24.215 14.517 -8.419 1.00 40.84 201 ILE A CA 1
ATOM 1665 C C . ILE A 1 201 ? 24.419 15.889 -9.082 1.00 40.84 201 ILE A C 1
ATOM 1667 O O . ILE A 1 201 ? 23.877 16.887 -8.606 1.00 40.84 201 ILE A O 1
ATOM 1671 N N . GLU A 1 202 ? 25.196 15.958 -10.159 1.00 50.09 202 GLU A N 1
ATOM 1672 C CA . GLU A 1 202 ? 25.474 17.199 -10.888 1.00 50.09 202 GLU A CA 1
ATOM 1673 C C . GLU A 1 202 ? 24.330 17.548 -11.836 1.00 50.09 202 GLU A C 1
ATOM 1675 O O . GLU A 1 202 ? 23.915 18.701 -11.880 1.00 50.09 202 GLU A O 1
ATOM 1680 N N . VAL A 1 203 ? 23.736 16.544 -12.487 1.00 47.88 203 VAL A N 1
ATOM 1681 C CA . VAL A 1 203 ? 22.533 16.718 -13.316 1.00 47.88 203 VAL A CA 1
ATOM 1682 C C . VAL A 1 203 ? 21.333 17.179 -12.470 1.00 47.88 203 VAL A C 1
ATOM 1684 O O . VAL A 1 203 ? 20.495 17.946 -12.935 1.00 47.88 203 VAL A O 1
ATOM 1687 N N . TYR A 1 204 ? 21.281 16.768 -11.198 1.00 45.56 204 TYR A N 1
ATOM 1688 C CA . TYR A 1 204 ? 20.206 17.070 -10.246 1.00 45.56 204 TYR A CA 1
ATOM 1689 C C . TYR A 1 204 ? 20.124 18.542 -9.806 1.00 45.56 204 TYR A C 1
ATOM 1691 O O . TYR A 1 204 ? 19.032 19.048 -9.565 1.00 45.56 204 TYR A O 1
ATOM 1699 N N . LYS A 1 205 ? 21.257 19.245 -9.675 1.00 50.75 205 LYS A N 1
ATOM 1700 C CA . LYS A 1 205 ? 21.283 20.623 -9.135 1.00 50.75 205 LYS A CA 1
ATOM 1701 C C . LYS A 1 205 ? 20.648 21.663 -10.061 1.00 50.75 205 LYS A C 1
ATOM 1703 O O . LYS A 1 205 ? 20.331 22.757 -9.600 1.00 50.75 205 LYS A O 1
ATOM 1708 N N . ASP A 1 206 ? 20.471 21.316 -11.332 1.00 49.06 206 ASP A N 1
ATOM 1709 C CA . ASP A 1 206 ? 20.007 22.233 -12.373 1.00 49.06 206 ASP A CA 1
ATOM 1710 C C . ASP A 1 206 ? 18.482 22.193 -12.586 1.00 49.06 206 ASP A C 1
ATOM 1712 O O . ASP A 1 206 ? 17.938 23.027 -13.310 1.00 49.06 206 ASP A O 1
ATOM 1716 N N . VAL A 1 207 ? 17.781 21.245 -11.956 1.00 49.94 207 VAL A N 1
ATOM 1717 C CA . VAL A 1 207 ? 16.331 21.053 -12.095 1.00 49.94 207 VAL A CA 1
ATOM 1718 C C . VAL A 1 207 ? 15.602 21.914 -11.054 1.00 49.94 207 VAL A C 1
ATOM 1720 O O . VAL A 1 207 ? 15.897 21.833 -9.861 1.00 49.94 207 VAL A O 1
ATOM 1723 N N . LYS A 1 208 ? 14.664 22.777 -11.477 1.00 50.44 208 LYS A N 1
ATOM 1724 C CA . LYS A 1 208 ? 13.963 23.695 -10.560 1.00 50.44 208 LYS A CA 1
ATOM 1725 C C . LYS A 1 208 ? 12.881 22.957 -9.763 1.00 50.44 208 LYS A C 1
ATOM 1727 O O . LYS A 1 208 ? 11.925 22.428 -10.324 1.00 50.44 208 LYS A O 1
ATOM 1732 N N . ASP A 1 209 ? 13.002 23.017 -8.437 1.00 47.22 209 ASP A N 1
ATOM 1733 C CA . ASP A 1 209 ? 12.032 22.516 -7.456 1.00 47.22 209 ASP A CA 1
ATOM 1734 C C . ASP A 1 209 ? 10.612 23.053 -7.725 1.00 47.22 209 ASP A C 1
ATOM 1736 O O . ASP A 1 209 ? 10.265 24.169 -7.335 1.00 47.22 209 ASP A O 1
ATOM 1740 N N . GLY A 1 210 ? 9.763 22.264 -8.388 1.00 46.81 210 GLY A N 1
ATOM 1741 C CA . GLY A 1 210 ? 8.321 22.529 -8.426 1.00 46.81 210 GLY A CA 1
ATOM 1742 C C . GLY A 1 210 ? 7.560 21.984 -9.631 1.00 46.81 210 GLY A C 1
ATOM 1743 O O . GLY A 1 210 ? 6.389 21.634 -9.478 1.00 46.81 210 GLY A O 1
ATOM 1744 N N . GLU A 1 211 ? 8.186 21.869 -10.807 1.00 46.16 211 GLU A N 1
ATOM 1745 C CA . GLU A 1 211 ? 7.501 21.387 -12.023 1.00 46.16 211 GLU A CA 1
ATOM 1746 C C . GLU A 1 211 ? 8.008 20.037 -12.557 1.00 46.16 211 GLU A C 1
ATOM 1748 O O . GLU A 1 211 ? 7.261 19.340 -13.245 1.00 46.16 211 GLU A O 1
ATOM 1753 N N . ASP A 1 212 ? 9.199 19.614 -12.124 1.00 50.06 212 ASP A N 1
ATOM 1754 C CA . ASP A 1 212 ? 9.967 18.503 -12.706 1.00 50.06 212 ASP A CA 1
ATOM 1755 C C . ASP A 1 212 ? 10.006 17.219 -11.847 1.00 50.06 212 ASP A C 1
ATOM 1757 O O . ASP A 1 212 ? 10.757 16.283 -12.131 1.00 50.06 212 ASP A O 1
ATOM 1761 N N . SER A 1 213 ? 9.203 17.132 -10.777 1.00 56.09 213 SER A N 1
ATOM 1762 C CA . SER A 1 213 ? 9.370 16.077 -9.760 1.00 56.09 213 SER A CA 1
ATOM 1763 C C . SER A 1 213 ? 8.988 14.669 -10.233 1.00 56.09 213 SER A C 1
ATOM 1765 O O . SER A 1 213 ? 9.622 13.702 -9.821 1.00 56.09 213 SER A O 1
ATOM 1767 N N . LEU A 1 214 ? 7.966 14.536 -11.088 1.00 56.69 214 LEU A N 1
ATOM 1768 C CA . LEU A 1 214 ? 7.444 13.239 -11.553 1.00 56.69 214 LEU A CA 1
ATOM 1769 C C . LEU A 1 214 ? 8.368 12.596 -12.595 1.00 56.69 214 LEU A C 1
ATOM 1771 O O . LEU A 1 214 ? 8.653 11.405 -12.560 1.00 56.69 214 LEU A O 1
ATOM 1775 N N . SER A 1 215 ? 8.869 13.429 -13.497 1.00 54.75 215 SER A N 1
ATOM 1776 C CA . SER A 1 215 ? 9.825 13.112 -14.556 1.00 54.75 215 SER A CA 1
ATOM 1777 C C . SER A 1 215 ? 11.149 12.633 -13.985 1.00 54.75 215 SER A C 1
ATOM 1779 O O . SER A 1 215 ? 11.685 11.605 -14.397 1.00 54.75 215 SER A O 1
ATOM 1781 N N . LEU A 1 216 ? 11.633 13.361 -12.978 1.00 57.81 216 LEU A N 1
ATOM 1782 C CA . LEU A 1 216 ? 12.790 12.972 -12.199 1.00 57.81 216 LEU A CA 1
ATOM 1783 C C . LEU A 1 216 ? 12.507 11.656 -11.469 1.00 57.81 216 LEU A C 1
ATOM 1785 O O . LEU A 1 216 ? 13.291 10.727 -11.572 1.00 57.81 216 LEU A O 1
ATOM 1789 N N . GLU A 1 217 ? 11.351 11.499 -10.822 1.00 64.81 217 GLU A N 1
ATOM 1790 C CA . GLU A 1 217 ? 10.993 10.237 -10.167 1.00 64.81 217 GLU A CA 1
ATOM 1791 C C . GLU A 1 217 ? 10.981 9.041 -11.139 1.00 64.81 217 GLU A C 1
ATOM 1793 O O . GLU A 1 217 ? 11.473 7.970 -10.773 1.00 64.81 217 GLU A O 1
ATOM 1798 N N . ILE A 1 218 ? 10.521 9.219 -12.384 1.00 66.50 218 ILE A N 1
ATOM 1799 C CA . ILE A 1 218 ? 10.590 8.197 -13.442 1.00 66.50 218 ILE A CA 1
ATOM 1800 C C . ILE A 1 218 ? 12.041 7.883 -13.811 1.00 66.50 218 ILE A C 1
ATOM 1802 O O . ILE A 1 218 ? 12.436 6.717 -13.806 1.00 66.50 218 ILE A O 1
ATOM 1806 N N . ALA A 1 219 ? 12.849 8.903 -14.093 1.00 64.62 219 ALA A N 1
ATOM 1807 C CA . ALA A 1 219 ? 14.246 8.722 -14.473 1.00 64.62 219 ALA A CA 1
ATOM 1808 C C . ALA A 1 219 ? 15.069 8.050 -13.356 1.00 64.62 219 ALA A C 1
ATOM 1810 O O . ALA A 1 219 ? 15.801 7.094 -13.620 1.00 64.62 219 ALA A O 1
ATOM 1811 N N . ASN A 1 220 ? 14.874 8.463 -12.095 1.00 65.69 220 ASN A N 1
ATOM 1812 C CA . ASN A 1 220 ? 15.476 7.832 -10.912 1.00 65.69 220 ASN A CA 1
ATOM 1813 C C . ASN A 1 220 ? 15.104 6.355 -10.842 1.00 65.69 220 ASN A C 1
ATOM 1815 O O . ASN A 1 220 ? 15.940 5.513 -10.532 1.00 65.69 220 ASN A O 1
ATOM 1819 N N . SER A 1 221 ? 13.835 6.051 -11.110 1.00 72.69 221 SER A N 1
ATOM 1820 C CA . SER A 1 221 ? 13.302 4.697 -11.019 1.00 72.69 221 SER A CA 1
ATOM 1821 C C . SER A 1 221 ? 13.933 3.764 -12.053 1.00 72.69 221 SER A C 1
ATOM 1823 O O . SER A 1 221 ? 14.296 2.636 -11.727 1.00 72.69 221 SER A O 1
ATOM 1825 N N . LEU A 1 222 ? 14.103 4.235 -13.292 1.00 71.44 222 LEU A N 1
ATOM 1826 C CA . LEU A 1 222 ? 14.731 3.459 -14.367 1.00 71.44 222 LEU A CA 1
ATOM 1827 C C . LEU A 1 222 ? 16.226 3.240 -14.108 1.00 71.44 222 LEU A C 1
ATOM 1829 O O . LEU A 1 222 ? 16.697 2.105 -14.206 1.00 71.44 222 LEU A O 1
ATOM 1833 N N . TYR A 1 223 ? 16.936 4.292 -13.688 1.00 68.94 223 TYR A N 1
ATOM 1834 C CA . TYR A 1 223 ? 18.345 4.208 -13.297 1.00 68.94 223 TYR A CA 1
ATOM 1835 C C . TYR A 1 223 ? 18.556 3.227 -12.139 1.00 68.94 223 TYR A C 1
ATOM 1837 O O . TYR A 1 223 ? 19.421 2.354 -12.202 1.00 68.94 223 TYR A O 1
ATOM 1845 N N . GLU A 1 224 ? 17.737 3.320 -11.089 1.00 72.94 224 GLU A N 1
ATOM 1846 C CA . GLU A 1 224 ? 17.820 2.412 -9.944 1.00 72.94 224 GLU A CA 1
ATOM 1847 C C . GLU A 1 224 ? 17.592 0.962 -10.332 1.00 72.94 224 GLU A C 1
ATOM 1849 O O . GLU A 1 224 ? 18.240 0.082 -9.781 1.00 72.94 224 GLU A O 1
ATOM 1854 N N . MET A 1 225 ? 16.707 0.702 -11.289 1.00 76.12 225 MET A N 1
ATOM 1855 C CA . MET A 1 225 ? 16.453 -0.647 -11.785 1.00 76.12 225 MET A CA 1
ATOM 1856 C C . MET A 1 225 ? 17.512 -1.138 -12.784 1.00 76.12 225 MET A C 1
ATOM 1858 O O . MET A 1 225 ? 17.360 -2.227 -13.335 1.00 76.12 225 MET A O 1
ATOM 1862 N N . GLY A 1 226 ? 18.591 -0.379 -12.999 1.00 62.50 226 GLY A N 1
ATOM 1863 C CA . GLY A 1 226 ? 19.708 -0.777 -13.854 1.00 62.50 226 GLY A CA 1
ATOM 1864 C C . GLY A 1 226 ? 19.366 -0.797 -15.342 1.00 62.50 226 GLY A C 1
ATOM 1865 O O . GLY A 1 226 ? 20.069 -1.451 -16.113 1.00 62.50 226 GLY A O 1
ATOM 1866 N N . ILE A 1 227 ? 18.298 -0.105 -15.755 1.00 60.25 227 ILE A N 1
ATOM 1867 C CA . ILE A 1 227 ? 18.038 0.133 -17.173 1.00 60.25 227 ILE A CA 1
ATOM 1868 C C . ILE A 1 227 ? 18.949 1.276 -17.616 1.00 60.25 227 ILE A C 1
ATOM 1870 O O . ILE A 1 227 ? 18.703 2.438 -17.298 1.00 60.25 227 ILE A O 1
ATOM 1874 N N . ASN A 1 228 ? 19.988 0.932 -18.375 1.00 48.31 228 ASN A N 1
ATOM 1875 C CA . ASN A 1 228 ? 20.657 1.902 -19.234 1.00 48.31 228 ASN A CA 1
ATOM 1876 C C . ASN A 1 228 ? 19.720 2.173 -20.414 1.00 48.31 228 ASN A C 1
ATOM 1878 O O . ASN A 1 228 ? 19.425 1.249 -21.176 1.00 48.31 228 ASN A O 1
ATOM 1882 N N . LEU A 1 229 ? 19.221 3.403 -20.519 1.00 42.44 229 LEU A N 1
ATOM 1883 C CA . LEU A 1 229 ? 18.455 3.867 -21.675 1.00 42.44 229 LEU A CA 1
ATOM 1884 C C . LEU A 1 229 ? 19.385 4.374 -22.782 1.00 42.44 229 LEU A C 1
ATOM 1886 O O . LEU A 1 229 ? 20.214 5.274 -22.504 1.00 42.44 229 LEU A O 1
#

Sequence (229 aa):
MNKKEIREKAIRQIFEETALQENGFRCTKKSIYKKVGDFKLSLNFGSAISPNRLEEVNYLEVRASVSHEGLRKYKKENFKQNNGYIGGAAIANLFKAGPPWISYDLGIRENTYNEKLSQIKQVIEKDVFHFYDEFTDINKINNYIWKPCFNLRCSIHLYVFLSEKDLLDEVIGKASIDRKESFKHDYVNFNRRLNSGETWIEVYKDVKDGEDSLSLEIANSLYEMGINL

Solvent-accessible surface area (backbone atoms only — not comparable to full-atom values): 12741 Å² total; per-residue (Å²): 132,57,70,70,55,54,50,40,50,50,52,47,49,51,40,73,73,38,67,46,49,82,72,61,38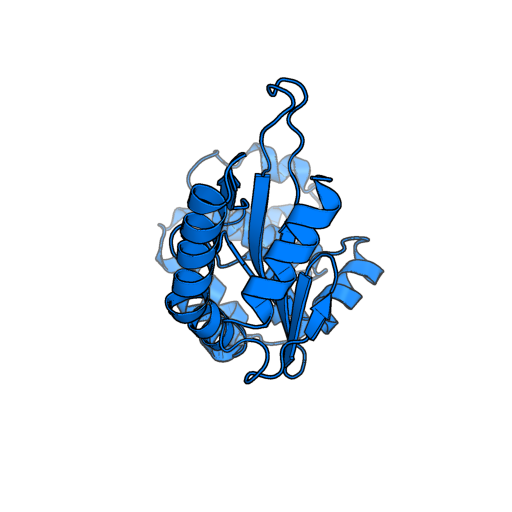,45,80,54,87,49,35,38,35,36,75,57,89,62,32,36,41,34,41,43,54,49,68,75,80,63,94,89,56,74,92,69,71,40,46,43,24,37,27,37,35,31,28,38,53,65,54,22,51,52,31,36,73,78,67,72,36,89,61,33,46,38,32,33,12,13,51,91,35,48,71,77,31,31,80,55,69,39,76,42,69,34,46,84,50,71,68,48,29,52,52,46,50,51,55,54,42,53,33,42,75,68,44,48,57,56,51,50,62,49,66,69,37,79,88,47,43,73,80,39,68,88,31,45,14,42,31,62,48,45,41,52,42,42,28,62,74,70,66,37,57,69,64,44,52,47,47,51,50,58,63,48,72,78,53,63,77,63,55,63,53,51,53,54,48,49,53,51,42,49,76,71,67,51,57,72,74,66,67,54,74,74,60,66,93,84,82,51,64,67,64,48,42,51,53,52,29,39,52,73,69,66,52,85,128